Protein AF-A0A957F7Z4-F1 (afdb_monomer_lite)

Secondary structure (DSSP, 8-state):
------SSEE-TT----HHHHHHHHHHHHHHHHHHHHTTS-HHHHHTT-EEEEE-SSS-TTSTT--EEEETTTTEEEEEGGGGSTTTHHHHHHHHHHHHHHHTTTHHHHHHHHHHT--TTS---TTHHHHHHHHTT-HHHHHHHHHHHHHHHHHSTT-----TT--TT--HHHHHHHHHHHHHHSPP-

Sequence (188 aa):
MPETHSALALAAEDTWEAGELAMLDEIVTAVVGALDRQGLNGRELLDGYQFRRQPGEYLVDRPGDIALVNHATQEITLADAAFKRLRGFYIIHELGHVVDWRTGRQLSATFHARIGSDLENQATADGFWLNLHARDDLEEATADAFALWIMAAYAPGYRPVFAYTPLTADYEGLKAALAASLAALPRP

Structure (mmCIF, N/CA/C/O backbone):
data_AF-A0A957F7Z4-F1
#
_entry.id   AF-A0A957F7Z4-F1
#
loop_
_atom_site.group_PDB
_atom_site.id
_atom_site.type_symbol
_atom_site.label_atom_id
_atom_site.label_alt_id
_atom_site.label_comp_id
_atom_site.label_asym_id
_atom_site.label_entity_id
_atom_site.label_seq_id
_atom_site.pdbx_PDB_ins_code
_atom_site.Cartn_x
_atom_site.Cartn_y
_atom_site.Cartn_z
_atom_site.occupancy
_atom_site.B_iso_or_equiv
_atom_site.auth_seq_id
_atom_site.auth_comp_id
_atom_site.auth_asym_id
_atom_site.auth_atom_id
_atom_site.pdbx_PDB_model_num
ATOM 1 N N . MET A 1 1 ? -24.795 13.602 6.297 1.00 32.91 1 MET A N 1
ATOM 2 C CA . MET A 1 1 ? -23.443 13.076 6.572 1.00 32.91 1 MET A CA 1
ATOM 3 C C . MET A 1 1 ? -22.582 13.481 5.391 1.00 32.91 1 MET A C 1
ATOM 5 O O . MET A 1 1 ? -23.117 13.404 4.291 1.00 32.91 1 MET A O 1
ATOM 9 N N . PRO A 1 2 ? -21.368 14.022 5.573 1.00 30.48 2 PRO A N 1
ATOM 10 C CA . PRO A 1 2 ? -20.517 14.317 4.428 1.00 30.48 2 PRO A CA 1
ATOM 11 C C . PRO A 1 2 ? -20.210 12.990 3.731 1.00 30.48 2 PRO A C 1
ATOM 13 O O . PRO A 1 2 ? -19.819 12.029 4.389 1.00 30.48 2 PRO A O 1
ATOM 16 N N . GLU A 1 3 ? -20.481 12.914 2.432 1.00 32.91 3 GLU A N 1
ATOM 17 C CA . GLU A 1 3 ? -20.088 11.774 1.611 1.00 32.91 3 GLU A CA 1
ATOM 18 C C . GLU A 1 3 ? -18.559 11.735 1.609 1.00 32.91 3 GLU A C 1
ATOM 20 O O . GLU A 1 3 ? -17.897 12.622 1.071 1.00 32.91 3 GLU A O 1
ATOM 25 N N . THR A 1 4 ? -17.974 10.760 2.296 1.00 40.38 4 THR A N 1
ATOM 26 C CA . THR A 1 4 ? -16.536 10.518 2.236 1.00 40.38 4 THR A CA 1
ATOM 27 C C . THR A 1 4 ? -16.200 10.069 0.820 1.00 40.38 4 THR A C 1
ATOM 29 O O . THR A 1 4 ? -16.497 8.944 0.434 1.00 40.38 4 THR A O 1
ATOM 32 N N . HIS A 1 5 ? -15.566 10.950 0.046 1.00 46.19 5 HIS A N 1
ATOM 33 C CA . HIS A 1 5 ? -15.036 10.699 -1.301 1.00 46.19 5 HIS A CA 1
ATOM 34 C C . HIS A 1 5 ? -13.813 9.756 -1.327 1.00 46.19 5 HIS A C 1
ATOM 36 O O . HIS A 1 5 ? -13.080 9.711 -2.326 1.00 46.19 5 HIS A O 1
ATOM 42 N N . SER A 1 6 ? -13.585 9.017 -0.241 1.00 57.16 6 SER A N 1
ATOM 43 C CA . SER A 1 6 ? -12.498 8.059 -0.107 1.00 57.16 6 SER A CA 1
ATOM 44 C C . SER A 1 6 ? -12.795 6.847 -0.987 1.00 57.16 6 SER A C 1
ATOM 46 O O . SER A 1 6 ? -13.906 6.323 -0.980 1.00 57.16 6 SER A O 1
ATOM 48 N N . ALA A 1 7 ? -11.802 6.396 -1.755 1.00 67.62 7 ALA A N 1
ATOM 49 C CA . ALA A 1 7 ? -11.889 5.152 -2.526 1.00 67.62 7 ALA A CA 1
ATOM 50 C C . ALA A 1 7 ? -12.072 3.908 -1.632 1.00 67.62 7 ALA A C 1
ATOM 52 O O . ALA A 1 7 ? -12.360 2.830 -2.136 1.00 67.62 7 ALA A O 1
ATOM 53 N N . LEU A 1 8 ? -11.901 4.072 -0.317 1.00 78.19 8 LEU A N 1
ATOM 54 C CA . LEU A 1 8 ? -12.030 3.041 0.702 1.00 78.19 8 LEU A CA 1
ATOM 55 C C . LEU A 1 8 ? -13.071 3.460 1.736 1.00 78.19 8 LEU A C 1
ATOM 57 O O . LEU A 1 8 ? -13.040 4.591 2.237 1.00 78.19 8 LEU A O 1
ATOM 61 N N . ALA A 1 9 ? -13.965 2.535 2.075 1.00 82.62 9 ALA A N 1
ATOM 62 C CA . ALA A 1 9 ? -14.946 2.742 3.132 1.00 82.62 9 ALA A CA 1
ATOM 63 C C . ALA A 1 9 ? -14.306 2.608 4.526 1.00 82.62 9 ALA A C 1
ATOM 65 O O . ALA A 1 9 ? -13.225 2.044 4.696 1.00 82.62 9 ALA A O 1
ATOM 66 N N . LEU A 1 10 ? -14.999 3.116 5.542 1.00 81.50 10 LEU A N 1
ATOM 67 C CA . LEU A 1 10 ? -14.706 2.837 6.947 1.00 81.50 10 LEU A CA 1
ATOM 68 C C . LEU A 1 10 ? -15.791 1.903 7.465 1.00 81.50 10 LEU A C 1
ATOM 70 O O . LEU A 1 10 ? -16.970 2.115 7.166 1.00 81.50 10 LEU A O 1
ATOM 74 N N . ALA A 1 11 ? -15.425 0.907 8.263 1.00 78.81 11 ALA A N 1
ATOM 75 C CA . ALA A 1 11 ? -16.438 0.050 8.853 1.00 78.81 11 ALA A CA 1
ATOM 76 C C . ALA A 1 11 ? -17.304 0.817 9.861 1.00 78.81 11 ALA A C 1
ATOM 78 O O . ALA A 1 11 ? -16.805 1.526 10.734 1.00 78.81 11 ALA A O 1
ATOM 79 N N . ALA A 1 12 ? -18.622 0.658 9.728 1.00 69.38 12 ALA A N 1
ATOM 80 C CA . ALA A 1 12 ? -19.623 1.502 10.382 1.00 69.38 12 ALA A CA 1
ATOM 81 C C . ALA A 1 12 ? -19.624 1.441 11.922 1.00 69.38 12 ALA A C 1
ATOM 83 O O . ALA A 1 12 ? -20.158 2.342 12.566 1.00 69.38 12 ALA A O 1
ATOM 84 N N . GLU A 1 13 ? -19.060 0.386 12.506 1.00 78.44 13 GLU A N 1
ATOM 85 C CA . GLU A 1 13 ? -19.054 0.149 13.955 1.00 78.44 13 GLU A CA 1
ATOM 86 C C . GLU A 1 13 ? -17.801 0.703 14.653 1.00 78.44 13 GLU A C 1
ATOM 88 O O . GLU A 1 13 ? -17.750 0.745 15.883 1.00 78.44 13 GLU A O 1
ATOM 93 N N . ASP A 1 14 ? -16.806 1.159 13.888 1.00 82.56 14 ASP A N 1
ATOM 94 C CA . ASP A 1 14 ? -15.515 1.571 14.428 1.00 82.56 14 ASP A CA 1
ATOM 95 C C . ASP A 1 14 ? -15.498 3.063 14.787 1.00 82.56 14 ASP A C 1
ATOM 97 O O . ASP A 1 14 ? -15.965 3.929 14.042 1.00 82.56 14 ASP A O 1
ATOM 101 N N . THR A 1 15 ? -14.912 3.385 15.939 1.00 84.81 15 THR A N 1
ATOM 102 C CA . THR A 1 15 ? -14.721 4.769 16.385 1.00 84.81 15 THR A CA 1
ATOM 103 C C . THR A 1 15 ? -13.350 5.283 15.972 1.00 84.81 15 THR A C 1
ATOM 105 O O . THR A 1 15 ? -12.337 4.727 16.393 1.00 84.81 15 THR A O 1
ATOM 108 N N . TRP A 1 16 ? -13.322 6.377 15.215 1.00 88.25 16 TRP A N 1
ATOM 109 C CA . TRP A 1 16 ? -12.100 7.000 14.706 1.00 88.25 16 TRP A CA 1
ATOM 110 C C . TRP A 1 16 ? -11.930 8.417 15.246 1.00 88.25 16 TRP A C 1
ATOM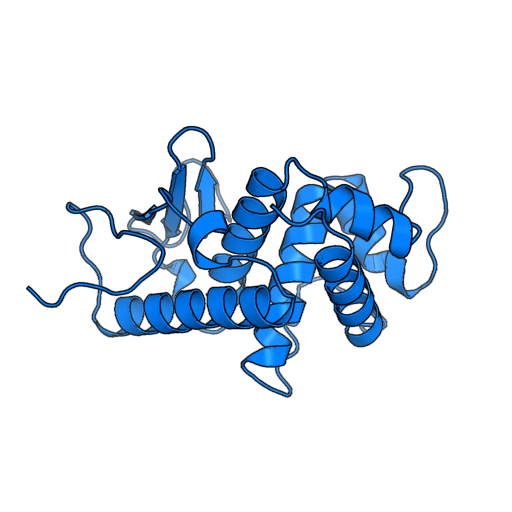 112 O O . TRP A 1 16 ? -12.897 9.182 15.329 1.00 88.25 16 TRP A O 1
ATOM 122 N N . GLU A 1 17 ? -10.699 8.797 15.573 1.00 89.50 17 GLU A N 1
ATOM 123 C CA . GLU A 1 17 ? -10.372 10.182 15.889 1.00 89.50 17 GLU A CA 1
ATOM 124 C C . GLU A 1 17 ? -10.297 11.025 14.609 1.00 89.50 17 GLU A C 1
ATOM 126 O O . GLU A 1 17 ? -9.885 10.563 13.545 1.00 89.50 17 GLU A O 1
ATOM 131 N N . ALA A 1 18 ? -10.638 12.314 14.707 1.00 86.94 18 ALA A N 1
ATOM 132 C CA . ALA A 1 18 ? -10.642 13.211 13.548 1.00 86.94 18 ALA A CA 1
ATOM 133 C C . ALA A 1 18 ? -9.272 13.305 12.845 1.00 86.94 18 ALA A C 1
ATOM 135 O O . ALA A 1 18 ? -9.216 13.410 11.622 1.00 86.94 18 ALA A O 1
ATOM 136 N N . GLY A 1 19 ? -8.172 13.253 13.606 1.00 85.62 19 GLY A N 1
ATOM 137 C CA . GLY A 1 19 ? -6.817 13.271 13.047 1.00 85.62 19 GLY A CA 1
ATOM 138 C C . GLY A 1 19 ? -6.462 11.996 12.278 1.00 85.62 19 GLY A C 1
ATOM 139 O O . GLY A 1 19 ? -5.744 12.061 11.285 1.00 85.62 19 GLY A O 1
ATOM 140 N N . GLU A 1 20 ? -6.997 10.851 12.696 1.00 88.81 20 GLU A N 1
ATOM 141 C CA . GLU A 1 20 ? -6.789 9.564 12.027 1.00 88.81 20 GLU A CA 1
ATOM 142 C C . GLU A 1 20 ? -7.584 9.507 10.724 1.00 88.81 20 GLU A C 1
ATOM 144 O O . GLU A 1 20 ? -7.039 9.132 9.692 1.00 88.81 20 GLU A O 1
ATOM 149 N N . LEU A 1 21 ? -8.838 9.972 10.746 1.00 89.12 21 LEU A N 1
ATOM 150 C CA . LEU A 1 21 ? -9.663 10.109 9.544 1.00 89.12 21 LEU A CA 1
ATOM 151 C C . LEU A 1 21 ? -8.999 11.010 8.500 1.00 89.12 21 LEU A C 1
ATOM 153 O O . LEU A 1 21 ? -8.949 10.652 7.327 1.00 89.12 21 LEU A O 1
ATOM 157 N N . ALA A 1 22 ? -8.462 12.156 8.929 1.00 87.12 22 ALA A N 1
ATOM 158 C CA . ALA A 1 22 ? -7.744 13.067 8.044 1.00 87.12 22 ALA A CA 1
ATOM 159 C C . ALA A 1 22 ? -6.484 12.415 7.450 1.00 87.12 22 ALA A C 1
ATOM 161 O O . ALA A 1 22 ? -6.230 12.559 6.258 1.00 87.12 22 ALA A O 1
ATOM 162 N N . MET A 1 23 ? -5.727 11.660 8.255 1.00 87.81 23 MET A N 1
ATOM 163 C CA . MET A 1 23 ? -4.552 10.922 7.784 1.00 87.81 23 MET A CA 1
ATOM 164 C C . MET A 1 23 ? -4.925 9.837 6.767 1.00 87.81 23 MET A C 1
ATOM 166 O O . MET A 1 23 ? -4.250 9.703 5.750 1.00 87.81 23 MET A O 1
ATOM 170 N N . LEU A 1 24 ? -5.984 9.063 7.025 1.00 91.44 24 LEU A N 1
ATOM 171 C CA . LEU A 1 24 ? -6.453 8.030 6.100 1.00 91.44 24 LEU A CA 1
ATOM 172 C C . LEU A 1 24 ? -6.908 8.647 4.776 1.00 91.44 24 LEU A C 1
ATOM 174 O O . LEU A 1 24 ? -6.489 8.181 3.722 1.00 91.44 24 LEU A O 1
ATOM 178 N N . ASP A 1 25 ? -7.701 9.717 4.815 1.00 90.06 25 ASP A N 1
ATOM 179 C CA . ASP A 1 25 ? -8.153 10.411 3.605 1.00 90.06 25 ASP A CA 1
ATOM 180 C C . ASP A 1 25 ? -6.979 10.983 2.794 1.00 90.06 25 ASP A C 1
ATOM 182 O O . ASP A 1 25 ? -6.925 10.815 1.571 1.00 90.06 25 ASP A O 1
ATOM 186 N N . GLU A 1 26 ? -5.992 11.577 3.476 1.00 88.56 26 GLU A N 1
ATOM 187 C CA . GLU A 1 26 ? -4.756 12.053 2.854 1.00 88.56 26 GLU A CA 1
ATOM 188 C C . GLU A 1 26 ? -4.010 10.902 2.170 1.00 88.56 26 GLU A C 1
ATOM 190 O O . GLU A 1 26 ? -3.692 11.019 0.989 1.00 88.56 26 GLU A O 1
ATOM 195 N N . ILE A 1 27 ? -3.802 9.773 2.861 1.00 90.69 27 ILE A N 1
ATOM 196 C CA . ILE A 1 27 ? -3.120 8.576 2.339 1.00 90.69 27 ILE A CA 1
ATOM 197 C C . ILE A 1 27 ? -3.869 7.944 1.154 1.00 90.69 27 ILE A C 1
ATOM 199 O O . ILE A 1 27 ? -3.249 7.521 0.176 1.00 90.69 27 ILE A O 1
ATOM 203 N N . VAL A 1 28 ? -5.196 7.868 1.194 1.00 93.00 28 VAL A N 1
ATOM 204 C CA . VAL A 1 28 ? -5.968 7.262 0.101 1.00 93.00 28 VAL A CA 1
ATOM 205 C C . VAL A 1 28 ? -5.975 8.164 -1.121 1.00 93.00 28 VAL A C 1
ATOM 207 O O . VAL A 1 28 ? -5.672 7.708 -2.225 1.00 93.00 28 VAL A O 1
ATOM 210 N N . THR A 1 29 ? -6.245 9.457 -0.931 1.00 91.50 29 THR A N 1
ATOM 211 C CA . THR A 1 29 ? -6.130 10.470 -1.993 1.00 91.50 29 THR A CA 1
ATOM 212 C C . THR A 1 29 ? -4.744 10.421 -2.620 1.00 91.50 29 THR A C 1
ATOM 214 O O . THR A 1 29 ? -4.578 10.490 -3.842 1.00 91.50 29 THR A O 1
ATOM 217 N N . ALA A 1 30 ? -3.749 10.240 -1.760 1.00 90.31 30 ALA A N 1
ATOM 218 C CA . ALA A 1 30 ? -2.371 10.144 -2.126 1.00 90.31 30 ALA A CA 1
ATOM 219 C C . ALA A 1 30 ? -2.073 8.957 -3.061 1.00 90.31 30 ALA A C 1
ATOM 221 O O . ALA A 1 30 ? -1.499 9.107 -4.150 1.00 90.31 30 ALA A O 1
ATOM 222 N N . VAL A 1 31 ? -2.470 7.764 -2.638 1.00 93.75 31 VAL A N 1
ATOM 223 C CA . VAL A 1 31 ? -2.271 6.534 -3.400 1.00 93.75 31 VAL A CA 1
ATOM 224 C C . VAL A 1 31 ? -3.023 6.585 -4.727 1.00 93.75 31 VAL A C 1
ATOM 226 O O . VAL A 1 31 ? -2.416 6.363 -5.775 1.00 93.75 31 VAL A O 1
ATOM 229 N N . VAL A 1 32 ? -4.303 6.969 -4.707 1.00 94.31 32 VAL A N 1
ATOM 230 C CA . VAL A 1 32 ? -5.132 7.087 -5.916 1.00 94.31 32 VAL A CA 1
ATOM 231 C C . VAL A 1 32 ? -4.491 8.040 -6.920 1.00 94.31 32 VAL A C 1
ATOM 233 O O . VAL A 1 32 ? -4.236 7.654 -8.056 1.00 94.31 32 VAL A O 1
ATOM 236 N N . GLY A 1 33 ? -4.130 9.254 -6.495 1.00 92.12 33 GLY A N 1
ATOM 237 C CA . GLY A 1 33 ? -3.528 10.234 -7.396 1.00 92.12 33 GLY A CA 1
ATOM 238 C C . GLY A 1 33 ? -2.181 9.787 -7.973 1.00 92.12 33 GLY A C 1
ATOM 239 O O . GLY A 1 33 ? -1.834 10.164 -9.093 1.00 92.12 33 GLY A O 1
ATOM 240 N N . ALA A 1 34 ? -1.400 8.995 -7.235 1.00 92.12 34 ALA A N 1
ATOM 241 C CA . ALA A 1 34 ? -0.143 8.445 -7.733 1.00 92.12 34 ALA A CA 1
ATOM 242 C C . ALA A 1 34 ? -0.368 7.342 -8.779 1.00 92.12 34 ALA A C 1
ATOM 244 O O . ALA A 1 34 ? 0.296 7.355 -9.818 1.00 92.12 34 ALA A O 1
ATOM 245 N N . LEU A 1 35 ? -1.318 6.435 -8.537 1.00 93.44 35 LEU A N 1
ATOM 246 C CA . LEU A 1 35 ? -1.717 5.385 -9.481 1.00 93.44 35 LEU A CA 1
ATOM 247 C C . LEU A 1 35 ? -2.314 5.976 -10.766 1.00 93.44 35 LEU A C 1
ATOM 249 O O . LEU A 1 35 ? -1.910 5.588 -11.864 1.00 93.44 35 LEU A O 1
ATOM 253 N N . ASP A 1 36 ? -3.178 6.983 -10.638 1.00 93.12 36 ASP A N 1
ATOM 254 C CA . ASP A 1 36 ? -3.788 7.691 -11.769 1.00 93.12 36 ASP A CA 1
ATOM 255 C C . ASP A 1 36 ? -2.725 8.345 -12.662 1.00 93.12 36 ASP A C 1
ATOM 257 O O . ASP A 1 36 ? -2.779 8.250 -13.890 1.00 93.12 36 ASP A O 1
ATOM 261 N N . ARG A 1 37 ? -1.680 8.937 -12.065 1.00 91.31 37 ARG A N 1
ATOM 262 C CA . ARG A 1 37 ? -0.529 9.476 -12.815 1.00 91.31 37 ARG A CA 1
ATOM 263 C C . ARG A 1 37 ? 0.282 8.402 -13.543 1.00 91.31 37 ARG A C 1
ATOM 265 O O . ARG A 1 37 ? 0.944 8.727 -14.525 1.00 91.31 37 ARG A O 1
ATOM 272 N N . GLN A 1 38 ? 0.225 7.147 -13.096 1.00 90.56 38 GLN A N 1
ATOM 273 C CA . GLN A 1 38 ? 0.797 5.998 -13.809 1.00 90.56 38 GLN A CA 1
ATOM 274 C C . GLN A 1 38 ? -0.146 5.435 -14.883 1.00 90.56 38 GLN A C 1
ATOM 276 O O . GLN A 1 38 ? 0.189 4.435 -15.522 1.00 90.56 38 GLN A O 1
ATOM 281 N N . GLY A 1 39 ? -1.313 6.054 -15.098 1.00 90.94 39 GLY A N 1
ATOM 282 C CA . GLY A 1 39 ? -2.341 5.626 -16.049 1.00 90.94 39 GLY A CA 1
ATOM 283 C C . GLY A 1 39 ? -3.162 4.425 -15.574 1.00 90.94 39 GLY A C 1
ATOM 284 O O . GLY A 1 39 ? -3.740 3.720 -16.401 1.00 90.94 39 GLY A O 1
ATOM 285 N N . LEU A 1 40 ? -3.122 4.106 -14.280 1.00 91.62 40 LEU A N 1
ATOM 286 C CA . LEU A 1 40 ? -3.955 3.073 -13.661 1.00 91.62 40 LEU A CA 1
ATOM 287 C C . LEU A 1 40 ? -5.205 3.736 -13.083 1.00 91.62 40 LEU A C 1
ATOM 289 O O . LEU A 1 40 ? -5.146 4.894 -12.700 1.00 91.62 40 LEU A O 1
ATOM 293 N N . ASN A 1 41 ? -6.325 3.022 -12.991 1.00 93.06 41 ASN A N 1
ATOM 294 C CA . ASN A 1 41 ? -7.500 3.539 -12.292 1.00 93.06 41 ASN A CA 1
ATOM 295 C C . ASN A 1 41 ? -7.355 3.258 -10.790 1.00 93.06 41 ASN A C 1
ATOM 297 O O . ASN A 1 41 ? -7.723 2.184 -10.312 1.00 93.06 41 ASN A O 1
ATOM 301 N N . GLY A 1 42 ? -6.779 4.203 -10.041 1.00 92.94 42 GLY A N 1
ATOM 302 C CA . GLY A 1 42 ? -6.472 4.013 -8.624 1.00 92.94 42 GLY A CA 1
ATOM 303 C C . GLY A 1 42 ? -7.711 3.746 -7.769 1.00 92.94 42 GLY A C 1
ATOM 304 O O . GLY A 1 42 ? -7.654 2.947 -6.838 1.00 92.94 42 GLY A O 1
ATOM 305 N N . ARG A 1 43 ? -8.851 4.364 -8.106 1.00 94.19 43 ARG A N 1
ATOM 306 C CA . ARG A 1 43 ? -10.117 4.143 -7.387 1.00 94.19 43 ARG A CA 1
ATOM 307 C C . ARG A 1 43 ? -10.640 2.726 -7.584 1.00 94.19 43 ARG A C 1
ATOM 309 O O . ARG A 1 43 ? -11.018 2.091 -6.614 1.00 94.19 43 ARG A O 1
ATOM 316 N N . GLU A 1 44 ? -10.628 2.231 -8.817 1.00 93.56 44 GLU A N 1
ATOM 317 C CA . GLU A 1 44 ? -11.081 0.872 -9.139 1.00 93.56 44 GLU A CA 1
ATOM 318 C C . GLU A 1 44 ? -10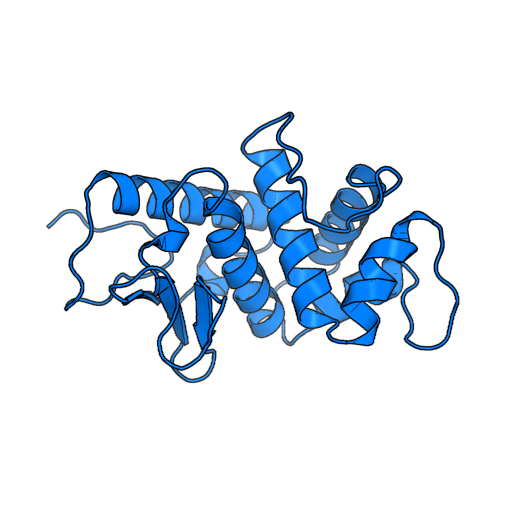.196 -0.203 -8.499 1.00 93.56 44 GLU A C 1
ATOM 320 O O . GLU A 1 44 ? -10.700 -1.217 -8.021 1.00 93.56 44 GLU A O 1
ATOM 325 N N . LEU A 1 45 ? -8.883 0.034 -8.422 1.00 93.56 45 LEU A N 1
ATOM 326 C CA . LEU A 1 45 ? -7.965 -0.880 -7.741 1.00 93.56 45 LEU A CA 1
ATOM 327 C C . LEU A 1 45 ? -8.263 -0.994 -6.239 1.00 93.56 45 LEU A C 1
ATOM 329 O O . LEU A 1 45 ? -8.117 -2.073 -5.675 1.00 93.56 45 LEU A O 1
ATOM 333 N N . LEU A 1 46 ? -8.699 0.086 -5.591 1.00 94.94 46 LEU A N 1
ATOM 334 C CA . LEU A 1 46 ? -9.001 0.083 -4.157 1.00 94.94 46 LEU A CA 1
ATOM 335 C C . LEU A 1 46 ? -10.475 -0.211 -3.836 1.00 94.94 46 LEU A C 1
ATOM 337 O O . LEU A 1 46 ? -10.801 -0.429 -2.672 1.00 94.94 46 LEU A O 1
ATOM 341 N N . ASP A 1 47 ? -11.351 -0.251 -4.842 1.00 92.38 47 ASP A N 1
ATOM 342 C CA . ASP A 1 47 ? -12.795 -0.384 -4.651 1.00 92.38 47 ASP A CA 1
ATOM 343 C C . ASP A 1 47 ? -13.168 -1.628 -3.828 1.00 92.38 47 ASP A C 1
ATOM 345 O O . ASP A 1 47 ? -12.509 -2.670 -3.891 1.00 92.38 47 ASP A O 1
ATOM 349 N N . GLY A 1 48 ? -14.226 -1.516 -3.028 1.00 90.50 48 GLY A N 1
ATOM 350 C CA . GLY A 1 48 ? -14.728 -2.580 -2.154 1.00 90.50 48 GLY A CA 1
ATOM 351 C C . GLY A 1 48 ? -13.893 -2.874 -0.902 1.00 90.50 48 GLY A C 1
ATOM 352 O O . GLY A 1 48 ? -14.409 -3.529 -0.001 1.00 90.50 48 GLY A O 1
ATOM 353 N N . TYR A 1 49 ? -12.653 -2.381 -0.797 1.00 95.06 49 TYR A N 1
ATOM 354 C CA . TYR A 1 49 ? -11.889 -2.503 0.445 1.00 95.06 49 TYR A CA 1
ATOM 355 C C . TYR A 1 49 ? -12.340 -1.473 1.492 1.00 95.06 49 TYR A C 1
ATOM 357 O O . TYR A 1 49 ? -12.799 -0.370 1.171 1.00 95.06 49 TYR A O 1
ATOM 365 N N . GLN A 1 50 ? -12.189 -1.821 2.769 1.00 94.81 50 GLN A N 1
ATOM 366 C CA . GLN A 1 50 ? -12.507 -0.930 3.884 1.00 94.81 50 GLN A CA 1
ATOM 367 C C . GLN A 1 50 ? -11.448 -0.961 4.985 1.00 94.81 50 GLN A C 1
ATOM 369 O O . GLN A 1 50 ? -10.840 -2.000 5.243 1.00 94.81 50 GLN A O 1
ATOM 374 N N . PHE A 1 51 ? -11.264 0.159 5.682 1.00 95.12 51 PHE A N 1
ATOM 375 C CA . PHE A 1 51 ? -10.465 0.183 6.905 1.00 95.12 51 PHE A CA 1
ATOM 376 C C . PHE A 1 51 ? -11.281 -0.296 8.106 1.00 95.12 51 PHE A C 1
ATOM 378 O O . PHE A 1 51 ? -12.430 0.115 8.307 1.00 95.12 51 PHE A O 1
ATOM 385 N N . ARG A 1 52 ? -10.643 -1.127 8.933 1.00 94.25 52 ARG A N 1
ATOM 386 C CA . ARG A 1 52 ? -11.128 -1.576 10.239 1.00 94.25 52 ARG A CA 1
ATOM 387 C C . ARG A 1 52 ? -10.203 -1.050 11.323 1.00 94.25 52 ARG A C 1
ATOM 389 O O . ARG A 1 52 ? -8.982 -1.131 11.185 1.00 94.25 52 ARG A O 1
ATOM 396 N N . ARG A 1 53 ? -10.768 -0.546 12.416 1.00 90.31 53 ARG A N 1
ATOM 397 C CA . ARG A 1 53 ? -9.993 -0.218 13.613 1.00 90.31 53 ARG A CA 1
ATOM 398 C C . ARG A 1 53 ? -9.980 -1.410 14.551 1.00 90.31 53 ARG A C 1
ATOM 400 O O . ARG A 1 53 ? -11.027 -1.967 14.864 1.00 90.31 53 ARG A O 1
ATOM 407 N N . GLN A 1 54 ? -8.812 -1.716 15.098 1.00 90.19 54 GLN A N 1
ATOM 408 C CA . GLN A 1 54 ? -8.700 -2.597 16.246 1.00 90.19 54 GLN A CA 1
ATOM 409 C C . GLN A 1 54 ? -8.028 -1.864 17.419 1.00 90.19 54 GLN A C 1
ATOM 411 O O . GLN A 1 54 ? -6.900 -1.394 17.273 1.00 90.19 54 GLN A O 1
ATOM 416 N N . PRO A 1 55 ? -8.673 -1.785 18.597 1.00 87.50 55 PRO A N 1
ATOM 417 C CA . PRO A 1 55 ? -8.035 -1.235 19.788 1.00 87.50 55 PRO A CA 1
ATOM 418 C C . PRO A 1 55 ? -6.782 -2.027 20.183 1.00 87.50 55 PRO A C 1
ATOM 420 O O . PRO A 1 55 ? -6.756 -3.257 20.084 1.00 87.50 55 PRO A O 1
ATOM 423 N N . GLY A 1 56 ? -5.771 -1.328 20.693 1.00 87.31 56 GLY A N 1
ATOM 424 C CA . GLY A 1 56 ? -4.515 -1.908 21.162 1.00 87.31 56 GLY A CA 1
ATOM 425 C C . GLY A 1 56 ? -3.302 -1.508 20.325 1.00 87.31 56 GLY A C 1
ATOM 426 O O . GLY A 1 56 ? -3.406 -1.036 19.197 1.00 87.31 56 GLY A O 1
ATOM 427 N N . GLU A 1 57 ? -2.111 -1.690 20.901 1.00 87.31 57 GLU A N 1
ATOM 428 C CA . GLU A 1 57 ? -0.857 -1.336 20.226 1.00 87.31 57 GLU A CA 1
ATOM 429 C C . GLU A 1 57 ? -0.515 -2.277 19.060 1.00 87.31 57 GLU A C 1
ATOM 431 O O . GLU A 1 57 ? 0.153 -1.852 18.129 1.00 87.31 57 GLU A O 1
ATOM 436 N N . TYR A 1 58 ? -0.995 -3.516 19.073 1.00 88.56 58 TYR A N 1
ATOM 437 C CA . TYR A 1 58 ? -0.737 -4.507 18.028 1.00 88.56 58 TYR A CA 1
ATOM 438 C C . TYR A 1 58 ? -2.028 -5.237 17.660 1.00 88.56 58 TYR A C 1
ATOM 440 O O . TYR A 1 58 ? -2.993 -5.233 18.433 1.00 88.56 58 TYR A O 1
ATOM 448 N N . LEU A 1 59 ? -2.040 -5.877 16.494 1.00 86.31 59 LEU A N 1
ATOM 449 C CA . LEU A 1 59 ? -3.148 -6.714 16.050 1.00 86.31 59 LEU A CA 1
ATOM 450 C C . LEU A 1 59 ? -3.330 -7.923 16.978 1.00 86.31 59 LEU A C 1
ATOM 452 O O . LEU A 1 59 ? -2.362 -8.537 17.436 1.00 86.31 59 LEU A O 1
ATOM 456 N N . VAL A 1 60 ? -4.590 -8.251 17.282 1.00 83.12 60 VAL A N 1
ATOM 457 C CA . VAL A 1 60 ? -4.911 -9.442 18.073 1.00 83.12 60 VAL A CA 1
ATOM 458 C C . VAL A 1 60 ? -4.507 -10.656 17.236 1.00 83.12 60 VAL A C 1
ATOM 460 O O . VAL A 1 60 ? -4.658 -10.664 16.018 1.00 83.12 60 VAL A O 1
ATOM 463 N N . ASP A 1 61 ? -3.908 -11.649 17.889 1.00 80.75 61 ASP A N 1
ATOM 464 C CA . ASP A 1 61 ? -3.389 -12.878 17.272 1.00 80.75 61 ASP A CA 1
ATOM 465 C C . ASP A 1 61 ? -2.180 -12.713 16.330 1.00 80.75 61 ASP A C 1
ATOM 467 O O . ASP A 1 61 ? -1.691 -13.710 15.796 1.00 80.75 61 ASP A O 1
ATOM 471 N N . ARG A 1 62 ? -1.623 -11.499 16.188 1.00 75.00 62 ARG A N 1
ATOM 472 C CA . ARG A 1 62 ? -0.379 -11.244 15.439 1.00 75.00 62 ARG A CA 1
ATOM 473 C C . ARG A 1 62 ? 0.588 -10.324 16.195 1.00 75.00 62 ARG A C 1
ATOM 475 O O . ARG A 1 62 ? 0.637 -9.118 15.950 1.00 75.00 62 ARG A O 1
ATOM 482 N N . PRO A 1 63 ? 1.355 -10.869 17.159 1.00 73.44 63 PRO A N 1
ATOM 483 C CA . PRO A 1 63 ? 2.265 -10.072 17.974 1.00 73.44 63 PRO A CA 1
ATOM 484 C C . PRO A 1 63 ? 3.316 -9.349 17.123 1.00 73.44 63 PRO A C 1
ATOM 486 O O . PRO A 1 63 ? 4.135 -9.993 16.476 1.00 73.44 63 PRO A O 1
ATOM 489 N N . GLY A 1 64 ? 3.325 -8.017 17.184 1.00 76.38 64 GLY A N 1
ATOM 490 C CA . GLY A 1 64 ? 4.264 -7.166 16.444 1.00 76.38 64 GLY A CA 1
ATOM 491 C C . GLY A 1 64 ? 3.648 -6.463 15.235 1.00 76.38 64 GLY A C 1
ATOM 492 O O . GLY A 1 64 ? 4.112 -5.375 14.890 1.00 76.38 64 GLY A O 1
ATOM 493 N N . ASP A 1 65 ? 2.562 -7.002 14.679 1.00 81.62 65 ASP A N 1
ATOM 494 C CA . ASP A 1 65 ? 1.881 -6.417 13.526 1.00 81.62 65 ASP A CA 1
ATOM 495 C C . ASP A 1 65 ? 0.969 -5.272 13.970 1.00 81.62 65 ASP A C 1
ATOM 497 O O . ASP A 1 65 ? 0.322 -5.329 15.020 1.00 81.62 65 ASP A O 1
ATOM 501 N N . ILE A 1 66 ? 0.911 -4.211 13.167 1.00 87.69 66 ILE A N 1
ATOM 502 C CA . ILE A 1 66 ? 0.103 -3.015 13.462 1.00 87.69 66 ILE A CA 1
ATOM 503 C C . ILE A 1 66 ? -0.875 -2.653 12.342 1.00 87.69 66 ILE A C 1
ATOM 505 O O . ILE A 1 66 ? -1.752 -1.815 12.550 1.00 87.69 66 ILE A O 1
ATOM 509 N N . ALA A 1 67 ? -0.716 -3.265 11.173 1.00 90.56 67 ALA A N 1
ATOM 510 C CA . ALA A 1 67 ? -1.605 -3.170 10.031 1.00 90.56 67 ALA A CA 1
ATOM 511 C C . ALA A 1 67 ? -1.628 -4.538 9.333 1.00 90.56 67 ALA A C 1
ATOM 513 O O . ALA A 1 67 ? -0.658 -5.285 9.443 1.00 90.56 67 ALA A O 1
ATOM 514 N N . LEU A 1 68 ? -2.758 -4.890 8.722 1.00 91.88 68 LEU A N 1
ATOM 515 C CA . LEU A 1 68 ? -2.903 -6.128 7.963 1.00 91.88 68 LEU A CA 1
ATOM 516 C C . LEU A 1 68 ? -4.070 -6.034 6.987 1.00 91.88 68 LEU A C 1
ATOM 518 O O . LEU A 1 68 ? -5.193 -5.718 7.390 1.00 91.88 68 LEU A O 1
ATOM 522 N N . VAL A 1 69 ? -3.839 -6.424 5.742 1.00 94.88 69 VAL A N 1
ATOM 523 C CA . VAL A 1 69 ? -4.888 -6.679 4.762 1.00 94.88 69 VAL A CA 1
ATOM 524 C C . VAL A 1 69 ? -5.409 -8.120 4.830 1.00 94.88 69 VAL A C 1
ATOM 526 O O . VAL A 1 69 ? -4.668 -9.095 4.944 1.00 94.88 69 VAL A O 1
ATOM 529 N N . ASN A 1 70 ? -6.724 -8.270 4.708 1.00 94.19 70 ASN A N 1
ATOM 530 C CA . ASN A 1 70 ? -7.397 -9.535 4.464 1.00 94.19 70 ASN A CA 1
ATOM 531 C C . ASN A 1 70 ? -8.153 -9.457 3.134 1.00 94.19 70 ASN A C 1
ATOM 533 O O . ASN A 1 70 ? -9.217 -8.848 3.040 1.00 94.19 70 ASN A O 1
ATOM 537 N N . HIS A 1 71 ? -7.624 -10.110 2.100 1.00 94.38 71 HIS A N 1
ATOM 538 C CA . HIS A 1 71 ? -8.229 -10.105 0.765 1.00 94.38 71 HIS A CA 1
ATOM 539 C C . HIS A 1 71 ? -9.552 -10.882 0.678 1.00 94.38 71 HIS A C 1
ATOM 541 O O . HIS A 1 71 ? -10.353 -10.613 -0.216 1.00 94.38 71 HIS A O 1
ATOM 547 N N . ALA A 1 72 ? -9.799 -11.832 1.588 1.00 93.88 72 ALA A N 1
ATOM 548 C CA . ALA A 1 72 ? -11.037 -12.609 1.602 1.00 93.88 72 ALA A CA 1
ATOM 549 C C . ALA A 1 72 ? -12.222 -11.783 2.124 1.00 93.88 72 ALA A C 1
ATOM 551 O O . ALA A 1 72 ? -13.333 -11.933 1.619 1.00 93.88 72 ALA A O 1
ATOM 552 N N . THR A 1 73 ? -11.985 -10.910 3.109 1.00 94.12 73 THR A N 1
ATOM 553 C CA . THR A 1 73 ? -13.003 -9.986 3.642 1.00 94.12 73 THR A CA 1
ATOM 554 C C . THR A 1 73 ? -12.919 -8.581 3.050 1.00 94.12 73 THR A C 1
ATOM 556 O O . THR A 1 73 ? -13.835 -7.794 3.256 1.00 94.12 73 THR A O 1
ATOM 559 N N . GLN A 1 74 ? -11.866 -8.283 2.282 1.00 95.44 74 GLN A N 1
ATOM 560 C CA . GLN A 1 74 ? -11.557 -6.956 1.736 1.00 95.44 74 GLN A CA 1
ATOM 561 C C . GLN A 1 74 ? -11.395 -5.895 2.834 1.00 95.44 74 GLN A C 1
ATOM 563 O O . GLN A 1 74 ? -11.852 -4.760 2.726 1.00 95.44 74 GLN A O 1
ATOM 568 N N . GLU A 1 75 ? -10.718 -6.261 3.917 1.00 95.50 75 GLU A N 1
ATOM 569 C CA . GLU A 1 75 ? -10.518 -5.387 5.073 1.00 95.50 75 GLU A CA 1
ATOM 570 C C . GLU A 1 75 ? -9.040 -5.082 5.281 1.00 95.50 75 GLU A C 1
ATOM 572 O O . GLU A 1 75 ? -8.198 -5.966 5.161 1.00 95.50 75 GLU A O 1
ATOM 577 N N . ILE A 1 76 ? -8.733 -3.840 5.643 1.00 95.75 76 ILE A N 1
ATOM 578 C CA . ILE A 1 76 ? -7.417 -3.419 6.121 1.00 95.75 76 ILE A CA 1
ATOM 579 C C . ILE A 1 76 ? -7.570 -3.080 7.601 1.00 95.75 76 ILE A C 1
ATOM 581 O O . ILE A 1 76 ? -8.147 -2.051 7.957 1.00 95.75 76 ILE A O 1
ATOM 585 N N . THR A 1 77 ? -7.092 -3.964 8.472 1.00 94.94 77 THR A N 1
ATOM 586 C CA . THR A 1 77 ? -7.183 -3.787 9.924 1.00 94.94 77 THR A CA 1
ATOM 587 C C . THR A 1 77 ? -6.001 -2.980 10.426 1.00 94.94 77 THR A C 1
ATOM 589 O O . THR A 1 77 ? -4.858 -3.327 10.150 1.00 94.94 77 THR A O 1
ATOM 592 N N . LEU A 1 78 ? -6.275 -1.924 11.188 1.00 93.62 78 LEU A N 1
ATOM 593 C CA . LEU A 1 78 ? -5.285 -1.014 11.749 1.00 93.62 78 LEU A CA 1
ATOM 594 C C . LEU A 1 78 ? -5.369 -1.034 13.278 1.00 93.62 78 LEU A C 1
ATOM 596 O O . LEU A 1 78 ? -6.413 -0.718 13.854 1.00 93.62 78 LEU A O 1
ATOM 600 N N . ALA A 1 79 ? -4.262 -1.385 13.931 1.00 91.69 79 ALA A N 1
ATOM 601 C CA . ALA A 1 79 ? -4.104 -1.212 15.372 1.00 91.69 79 ALA A CA 1
ATOM 602 C C . ALA A 1 79 ? -3.960 0.283 15.717 1.00 91.69 79 ALA A C 1
ATOM 604 O O . ALA A 1 79 ? -3.565 1.081 14.864 1.00 91.69 79 ALA A O 1
ATOM 605 N N . ASP A 1 80 ? -4.150 0.681 16.982 1.00 88.94 80 ASP A N 1
ATOM 606 C CA . ASP A 1 80 ? -3.917 2.072 17.427 1.00 88.94 80 ASP A CA 1
ATOM 607 C C . ASP A 1 80 ? -2.487 2.528 17.103 1.00 88.94 80 ASP A C 1
ATOM 609 O O . ASP A 1 80 ? -2.183 3.714 16.925 1.00 88.94 80 ASP A O 1
ATOM 613 N N . ALA A 1 81 ? -1.563 1.569 17.012 1.00 86.81 81 ALA A N 1
ATOM 614 C CA . ALA A 1 81 ? -0.219 1.877 16.615 1.00 86.81 81 ALA A CA 1
ATOM 615 C C . ALA A 1 81 ? -0.064 2.337 15.165 1.00 86.81 81 ALA A C 1
ATOM 617 O O . ALA A 1 81 ? 0.912 3.026 14.895 1.00 86.81 81 ALA A O 1
ATOM 618 N N . ALA A 1 82 ? -0.978 2.065 14.246 1.00 85.62 82 ALA A N 1
ATOM 619 C CA . ALA A 1 82 ? -0.855 2.528 12.865 1.00 85.62 82 ALA A CA 1
ATOM 620 C C . ALA A 1 82 ? -0.819 4.072 12.728 1.00 85.62 82 ALA A C 1
ATOM 622 O O . ALA A 1 82 ? -0.398 4.588 11.697 1.00 85.62 82 ALA A O 1
ATOM 623 N N . PHE A 1 83 ? -1.175 4.826 13.779 1.00 84.75 83 PHE A N 1
ATOM 624 C CA . PHE A 1 83 ? -1.339 6.287 13.721 1.00 84.75 83 PHE A CA 1
ATOM 625 C C . PHE A 1 83 ? -0.240 7.117 14.407 1.00 84.75 83 PHE A C 1
ATOM 627 O O . PHE A 1 83 ? -0.213 8.341 14.276 1.00 84.75 83 PHE A O 1
ATOM 634 N N . LYS A 1 84 ? 0.704 6.504 15.138 1.00 82.12 84 LYS A N 1
ATOM 635 C CA . LYS A 1 84 ? 1.828 7.260 15.751 1.00 82.12 84 LYS A CA 1
ATOM 636 C C . LYS A 1 84 ? 2.918 7.603 14.701 1.00 82.12 84 LYS A C 1
ATOM 638 O O . LYS A 1 84 ? 2.881 7.167 13.553 1.00 82.12 84 LYS A O 1
ATOM 643 N N . ARG A 1 85 ? 3.931 8.392 15.085 1.00 59.28 85 ARG A N 1
ATOM 644 C CA . ARG A 1 85 ? 4.999 8.898 14.189 1.00 59.28 85 ARG A CA 1
ATOM 645 C C . ARG A 1 85 ? 5.657 7.770 13.362 1.00 59.28 85 ARG A C 1
ATOM 647 O O . ARG A 1 85 ? 6.047 6.759 13.935 1.00 59.28 85 ARG A O 1
ATOM 654 N N . LEU A 1 86 ? 5.808 7.985 12.046 1.00 62.09 86 LEU A N 1
ATOM 655 C CA . LEU A 1 86 ? 6.293 7.037 11.013 1.00 62.09 86 LEU A CA 1
ATOM 656 C C . LEU A 1 86 ? 5.299 5.945 10.554 1.00 62.09 86 LEU A C 1
ATOM 658 O O . LEU A 1 86 ? 5.620 5.220 9.616 1.00 62.09 86 LEU A O 1
ATOM 662 N N . ARG A 1 87 ? 4.100 5.820 11.147 1.00 66.94 87 ARG A N 1
ATOM 663 C CA . ARG A 1 87 ? 3.215 4.663 10.897 1.00 66.94 87 ARG A CA 1
ATOM 664 C C . ARG A 1 87 ? 2.255 4.769 9.700 1.00 66.94 87 ARG A C 1
ATOM 666 O O . ARG A 1 87 ? 1.752 3.740 9.264 1.00 66.94 87 ARG A O 1
ATOM 673 N N . GLY A 1 88 ? 2.145 5.937 9.057 1.00 80.69 88 GLY A N 1
ATOM 674 C CA . GLY A 1 88 ? 1.496 6.051 7.738 1.00 80.69 88 GLY A CA 1
ATOM 675 C C . GLY A 1 88 ? 2.139 5.154 6.670 1.00 80.69 88 GLY A C 1
ATOM 676 O O . GLY A 1 88 ? 1.458 4.706 5.756 1.00 80.69 88 GLY A O 1
ATOM 677 N N . PHE A 1 89 ? 3.423 4.812 6.839 1.00 86.12 89 PHE A N 1
ATOM 678 C CA . PHE A 1 89 ? 4.109 3.829 6.002 1.00 86.12 89 PHE A CA 1
ATOM 679 C C . PHE A 1 89 ? 3.370 2.485 5.951 1.00 86.12 89 PHE A C 1
ATOM 681 O O . PHE A 1 89 ? 3.120 1.992 4.861 1.00 86.12 89 PHE A O 1
ATOM 688 N N . TYR A 1 90 ? 2.993 1.923 7.104 1.00 86.69 90 TYR A N 1
ATOM 689 C CA . TYR A 1 90 ? 2.373 0.595 7.168 1.00 86.69 90 TYR A CA 1
ATOM 690 C C . TYR A 1 90 ? 0.97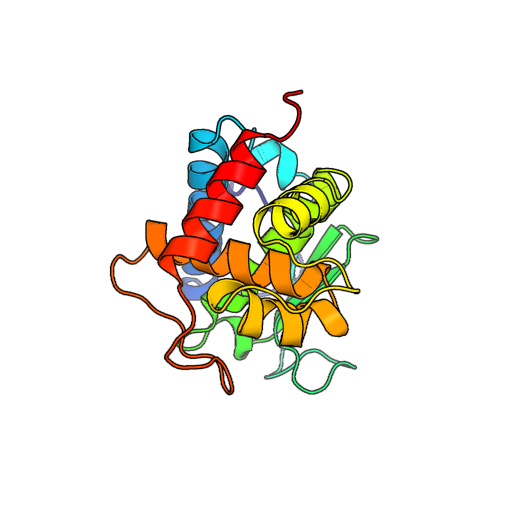5 0.592 6.553 1.00 86.69 90 TYR A C 1
ATOM 692 O O . TYR A 1 90 ? 0.598 -0.356 5.885 1.00 86.69 90 TYR A O 1
ATOM 700 N N . ILE A 1 91 ? 0.231 1.692 6.685 1.00 91.81 91 ILE A N 1
ATOM 701 C CA . ILE A 1 91 ? -1.058 1.844 5.999 1.00 91.81 91 ILE A CA 1
ATOM 702 C C . ILE A 1 91 ? -0.849 1.796 4.479 1.00 91.81 91 ILE A C 1
ATOM 704 O O . ILE A 1 91 ? -1.573 1.101 3.774 1.00 91.81 91 ILE A O 1
ATOM 708 N N . ILE A 1 92 ? 0.158 2.506 3.963 1.00 92.94 92 ILE A N 1
ATOM 709 C CA . ILE A 1 92 ? 0.469 2.502 2.527 1.00 92.94 92 ILE A CA 1
ATOM 710 C C . ILE A 1 92 ? 1.018 1.141 2.075 1.00 92.94 92 ILE A C 1
ATOM 712 O O . ILE A 1 92 ? 0.722 0.717 0.961 1.00 92.94 92 ILE A O 1
ATOM 716 N N . HIS A 1 93 ? 1.789 0.460 2.921 1.00 92.12 93 HIS A N 1
ATOM 717 C CA . HIS A 1 93 ? 2.282 -0.894 2.673 1.00 92.12 93 HIS A CA 1
ATOM 718 C C . HIS A 1 93 ? 1.104 -1.850 2.428 1.00 92.12 93 HIS A C 1
ATOM 720 O O . HIS A 1 93 ? 1.045 -2.470 1.369 1.00 92.12 93 HIS A O 1
ATOM 726 N N . GLU A 1 94 ? 0.093 -1.863 3.306 1.00 94.44 94 GLU A N 1
ATOM 727 C CA . GLU A 1 94 ? -1.110 -2.686 3.095 1.00 94.44 94 GLU A CA 1
ATOM 728 C C . GLU A 1 94 ? -1.862 -2.314 1.808 1.00 94.44 94 GLU A C 1
ATOM 730 O O . GLU A 1 94 ? -2.406 -3.174 1.116 1.00 94.44 94 GLU A O 1
ATOM 735 N N . LEU A 1 95 ? -1.877 -1.031 1.431 1.00 96.38 95 LEU A N 1
ATOM 736 C CA . LEU A 1 95 ? -2.443 -0.612 0.144 1.00 96.38 95 LEU A CA 1
ATOM 737 C C . LEU A 1 95 ? -1.628 -1.139 -1.047 1.00 96.38 95 LEU A C 1
ATOM 739 O O . LEU A 1 95 ? -2.205 -1.430 -2.094 1.00 96.38 95 LEU A O 1
ATOM 743 N N . GLY A 1 96 ? -0.314 -1.307 -0.889 1.00 95.75 96 GLY A N 1
ATOM 744 C CA . GLY A 1 96 ? 0.546 -1.992 -1.853 1.00 95.75 96 GLY A CA 1
ATOM 745 C C . GLY A 1 96 ? 0.124 -3.444 -2.071 1.00 95.75 96 GLY A C 1
ATOM 746 O O . GLY A 1 96 ? -0.036 -3.855 -3.223 1.00 95.75 96 GLY A O 1
ATOM 747 N N . HIS A 1 97 ? -0.162 -4.177 -0.991 1.00 95.31 97 HIS A N 1
ATOM 748 C CA . HIS A 1 97 ? -0.714 -5.537 -1.060 1.00 95.31 97 HIS A CA 1
ATOM 749 C C . HIS A 1 97 ? -2.052 -5.583 -1.800 1.00 95.31 97 HIS A C 1
ATOM 751 O O . HIS A 1 97 ? -2.257 -6.425 -2.676 1.00 95.31 97 HIS A O 1
ATOM 757 N N . VAL A 1 98 ? -2.961 -4.642 -1.513 1.00 96.81 98 VAL A N 1
ATOM 758 C CA . VAL A 1 98 ? -4.247 -4.531 -2.229 1.00 96.81 98 VAL A CA 1
ATOM 759 C C . VAL A 1 98 ? -4.035 -4.344 -3.731 1.00 96.81 98 VAL A C 1
ATOM 761 O O . VAL A 1 98 ? -4.667 -5.039 -4.531 1.00 96.81 98 VAL A O 1
ATOM 764 N N . VAL A 1 99 ? -3.150 -3.424 -4.125 1.00 96.00 99 VAL A N 1
ATOM 765 C CA . VAL A 1 99 ? -2.860 -3.142 -5.538 1.00 96.00 99 VAL A CA 1
ATOM 766 C C . VAL A 1 99 ? -2.249 -4.362 -6.224 1.00 96.00 99 VAL A C 1
ATOM 768 O O . VAL A 1 99 ? -2.694 -4.740 -7.309 1.00 96.00 99 VAL A O 1
ATOM 771 N N . ASP A 1 100 ? -1.268 -5.017 -5.605 1.00 95.06 100 ASP A N 1
ATOM 772 C CA . ASP A 1 100 ? -0.655 -6.212 -6.182 1.00 95.06 100 ASP A CA 1
ATOM 773 C C . ASP A 1 100 ? -1.677 -7.350 -6.343 1.00 95.06 100 ASP A C 1
ATOM 775 O O . ASP A 1 100 ? -1.807 -7.917 -7.432 1.00 95.06 100 ASP A O 1
ATOM 779 N N . TRP A 1 101 ? -2.503 -7.609 -5.323 1.00 94.62 101 TRP A N 1
ATOM 780 C CA . TRP A 1 101 ? -3.602 -8.576 -5.403 1.00 94.62 101 TRP A CA 1
ATOM 781 C C . TRP A 1 101 ? -4.566 -8.267 -6.556 1.00 94.62 101 TRP A C 1
ATOM 783 O O . TRP A 1 101 ? -4.898 -9.140 -7.361 1.00 94.62 101 TRP A O 1
ATOM 793 N N . ARG A 1 102 ? -4.994 -7.007 -6.679 1.00 94.00 102 ARG A N 1
ATOM 794 C CA . ARG A 1 102 ? -5.953 -6.549 -7.698 1.00 94.00 102 ARG A CA 1
ATOM 795 C C . ARG A 1 102 ? -5.409 -6.606 -9.117 1.00 94.00 102 ARG A C 1
ATOM 797 O O . ARG A 1 102 ? -6.180 -6.778 -10.056 1.00 94.00 102 ARG A O 1
ATOM 804 N N . THR A 1 103 ? -4.093 -6.529 -9.270 1.00 92.25 103 THR A N 1
ATOM 805 C CA . THR A 1 103 ? -3.413 -6.725 -10.558 1.00 92.25 103 THR A CA 1
ATOM 806 C C . THR A 1 103 ? -3.119 -8.199 -10.851 1.00 92.25 103 THR A C 1
ATOM 808 O O . THR A 1 103 ? -2.417 -8.510 -11.809 1.00 92.25 103 THR A O 1
ATOM 811 N N . GLY A 1 104 ? -3.641 -9.132 -10.044 1.00 91.31 104 GLY A N 1
ATOM 812 C CA . GLY A 1 104 ? -3.394 -10.562 -10.208 1.00 91.31 104 GLY A CA 1
ATOM 813 C C . GLY A 1 104 ? -1.933 -10.937 -9.968 1.00 91.31 104 GLY A C 1
ATOM 814 O O . GLY A 1 104 ? -1.414 -11.806 -10.667 1.00 91.31 104 GLY A O 1
ATOM 815 N N . ARG A 1 105 ? -1.266 -10.259 -9.021 1.00 91.69 105 ARG A N 1
ATOM 816 C CA . ARG A 1 105 ? 0.162 -10.423 -8.689 1.00 91.69 105 ARG A CA 1
ATOM 817 C C . ARG A 1 105 ? 1.125 -10.048 -9.824 1.00 91.69 105 ARG A C 1
ATOM 819 O O . ARG A 1 105 ? 2.283 -10.458 -9.848 1.00 91.69 105 ARG A O 1
ATOM 826 N N . GLN A 1 106 ? 0.659 -9.279 -10.811 1.00 91.69 106 GLN A N 1
ATOM 827 C CA . GLN A 1 106 ? 1.504 -8.847 -11.927 1.00 91.69 106 GLN A CA 1
ATOM 828 C C . GLN A 1 106 ? 2.471 -7.729 -11.535 1.00 91.69 106 GLN A C 1
ATOM 830 O O . GLN A 1 106 ? 3.532 -7.611 -12.157 1.00 91.69 106 GLN A O 1
ATOM 835 N N . LEU A 1 107 ? 2.132 -6.917 -10.526 1.00 91.94 107 LEU A N 1
ATOM 836 C CA . LEU A 1 107 ? 3.022 -5.871 -10.031 1.00 91.94 107 LEU A CA 1
ATOM 837 C C . LEU A 1 107 ? 4.275 -6.489 -9.408 1.00 91.94 107 LEU A C 1
ATOM 839 O O . LEU A 1 107 ? 5.374 -6.162 -9.858 1.00 91.94 107 LEU A O 1
ATOM 843 N N . SER A 1 108 ? 4.118 -7.415 -8.463 1.00 89.25 108 SER A N 1
ATOM 844 C CA . SER A 1 108 ? 5.227 -8.148 -7.847 1.00 89.25 108 SER A CA 1
ATOM 845 C C . SER A 1 108 ? 6.031 -8.918 -8.894 1.00 89.25 108 SER A C 1
ATOM 847 O O . SER A 1 108 ? 7.244 -8.728 -8.996 1.00 89.25 108 SER A O 1
ATOM 849 N N . ALA A 1 109 ? 5.378 -9.686 -9.773 1.00 87.00 109 ALA A N 1
ATOM 850 C CA . ALA A 1 109 ? 6.068 -10.421 -10.837 1.00 87.00 109 ALA A CA 1
ATOM 851 C C . ALA A 1 109 ? 6.930 -9.510 -11.736 1.00 87.00 109 ALA A C 1
ATOM 853 O O . ALA A 1 109 ? 8.092 -9.814 -12.016 1.00 87.00 109 ALA A O 1
ATOM 854 N N . THR A 1 110 ? 6.384 -8.369 -12.169 1.00 87.56 110 THR A N 1
ATOM 855 C CA . THR A 1 110 ? 7.106 -7.415 -13.025 1.00 87.56 110 THR A CA 1
ATOM 856 C C . THR A 1 110 ? 8.229 -6.713 -12.266 1.00 87.56 110 THR A C 1
ATOM 858 O O . THR A 1 110 ? 9.312 -6.508 -12.817 1.00 87.56 110 THR A O 1
ATOM 861 N N . PHE A 1 111 ? 7.987 -6.349 -11.007 1.00 86.69 111 PHE A N 1
ATOM 862 C CA . PHE A 1 111 ? 8.965 -5.686 -10.155 1.00 86.69 111 PHE A CA 1
ATOM 863 C C . PHE A 1 111 ? 10.182 -6.571 -9.902 1.00 86.69 111 PHE A C 1
ATOM 865 O O . PHE A 1 111 ? 11.305 -6.159 -10.200 1.00 86.69 111 PHE A O 1
ATOM 872 N N . HIS A 1 112 ? 9.958 -7.814 -9.476 1.00 79.00 112 HIS A N 1
ATOM 873 C CA . HIS A 1 112 ? 11.020 -8.782 -9.214 1.00 79.00 112 HIS A CA 1
ATOM 874 C C . HIS A 1 112 ? 11.835 -9.122 -10.470 1.00 79.00 112 HIS A C 1
ATOM 876 O O . HIS A 1 112 ? 13.067 -9.164 -10.416 1.00 79.00 112 HIS A O 1
ATOM 882 N N . ALA A 1 113 ? 11.178 -9.245 -11.629 1.00 79.38 113 ALA A N 1
ATOM 883 C CA . ALA A 1 113 ? 11.867 -9.430 -12.906 1.00 79.38 113 ALA A CA 1
ATOM 884 C C . ALA A 1 113 ? 12.796 -8.252 -13.261 1.00 79.38 113 ALA A C 1
ATOM 886 O O . ALA A 1 113 ? 13.845 -8.453 -13.871 1.00 79.38 113 ALA A O 1
ATOM 887 N N . ARG A 1 114 ? 12.439 -7.016 -12.882 1.00 77.75 114 ARG A N 1
ATOM 888 C CA . ARG A 1 114 ? 13.244 -5.816 -13.174 1.00 77.75 114 ARG A CA 1
ATOM 889 C C . ARG A 1 114 ? 14.438 -5.646 -12.250 1.00 77.75 114 ARG A C 1
ATOM 891 O O . ARG A 1 114 ? 15.494 -5.232 -12.718 1.00 77.75 114 ARG A O 1
ATOM 898 N N . ILE A 1 115 ? 14.271 -5.928 -10.962 1.00 72.06 115 ILE A N 1
ATOM 899 C CA . ILE A 1 115 ? 15.361 -5.812 -9.980 1.00 72.06 115 ILE A CA 1
ATOM 900 C C . ILE A 1 115 ? 16.311 -7.018 -10.014 1.00 72.06 115 ILE A C 1
ATOM 902 O O . ILE A 1 115 ? 17.314 -7.026 -9.306 1.00 72.06 115 ILE A O 1
ATOM 906 N N . GLY A 1 116 ? 16.014 -8.026 -10.844 1.00 62.91 116 GLY A N 1
ATOM 907 C CA . GLY A 1 116 ? 16.837 -9.226 -10.975 1.00 62.91 116 GLY A CA 1
ATOM 908 C C . GLY A 1 116 ? 16.816 -10.099 -9.721 1.00 62.91 116 GLY A C 1
ATOM 909 O O . GLY A 1 116 ? 17.794 -10.787 -9.446 1.00 62.91 116 GLY A O 1
ATOM 910 N N . SER A 1 117 ? 15.728 -10.049 -8.948 1.00 59.53 117 SER A N 1
ATOM 911 C CA . SER A 1 117 ? 15.495 -10.963 -7.835 1.00 59.53 117 SER A CA 1
ATOM 912 C C . SER A 1 117 ? 14.736 -12.176 -8.370 1.00 59.53 117 SER A C 1
ATOM 914 O O . SER A 1 117 ? 13.509 -12.252 -8.299 1.00 59.53 117 SER A O 1
ATOM 916 N N . ASP A 1 118 ? 15.448 -13.114 -8.973 1.00 50.88 118 ASP A N 1
ATOM 917 C CA . ASP A 1 118 ? 14.977 -14.490 -8.989 1.00 50.88 118 ASP A CA 1
ATOM 918 C C . ASP A 1 118 ? 15.478 -15.151 -7.693 1.00 50.88 118 ASP A C 1
ATOM 920 O O . ASP A 1 118 ? 16.500 -14.766 -7.123 1.00 50.88 118 ASP A O 1
ATOM 924 N N . LEU A 1 119 ? 14.745 -16.132 -7.169 1.00 47.03 119 LEU A N 1
ATOM 925 C CA . LEU A 1 119 ? 15.119 -16.854 -5.942 1.00 47.03 119 LEU A CA 1
ATOM 926 C C . LEU A 1 119 ? 16.479 -17.591 -6.064 1.00 47.03 119 LEU A C 1
ATOM 928 O O . LEU A 1 119 ? 16.930 -18.218 -5.106 1.00 47.03 119 LEU A O 1
ATOM 932 N N . GLU A 1 120 ? 17.133 -17.519 -7.230 1.00 44.84 120 GLU A N 1
ATOM 933 C CA . GLU A 1 120 ? 18.280 -18.326 -7.638 1.00 44.84 120 GLU A CA 1
ATOM 934 C C . GLU A 1 120 ? 19.567 -17.509 -7.885 1.00 44.84 120 GLU A C 1
ATOM 936 O O . GLU A 1 120 ? 20.656 -18.066 -7.724 1.00 44.84 120 GLU A O 1
ATOM 941 N N . ASN A 1 121 ? 19.504 -16.203 -8.188 1.00 41.66 121 ASN A N 1
ATOM 942 C CA . ASN A 1 121 ? 20.682 -15.373 -8.462 1.00 41.66 121 ASN A CA 1
ATOM 943 C C . ASN A 1 121 ? 21.020 -14.383 -7.340 1.00 41.66 121 ASN A C 1
ATOM 945 O O . ASN A 1 121 ? 20.191 -13.788 -6.650 1.00 41.66 121 ASN A O 1
ATOM 949 N N . GLN A 1 122 ? 22.327 -14.184 -7.169 1.00 41.84 122 GLN A N 1
ATOM 950 C CA . GLN A 1 122 ? 22.883 -13.122 -6.341 1.00 41.84 122 GLN A CA 1
ATOM 951 C C . GLN A 1 122 ? 22.524 -11.777 -6.987 1.00 41.84 122 GLN A C 1
ATOM 953 O O . GLN A 1 122 ? 23.078 -11.434 -8.030 1.00 41.84 122 GLN A O 1
ATOM 958 N N . ALA A 1 123 ? 21.581 -11.038 -6.395 1.00 44.16 123 ALA A N 1
ATOM 959 C CA . ALA A 1 123 ? 21.178 -9.739 -6.919 1.00 44.16 123 ALA A CA 1
ATOM 960 C C . ALA A 1 123 ? 22.333 -8.733 -6.953 1.00 44.16 123 ALA A C 1
ATOM 962 O O . ALA A 1 123 ? 23.324 -8.832 -6.223 1.00 44.16 123 ALA A O 1
ATOM 963 N N . THR A 1 124 ? 22.145 -7.711 -7.785 1.00 48.53 124 THR A N 1
ATOM 964 C CA . THR A 1 124 ? 22.890 -6.452 -7.734 1.00 48.53 124 THR A CA 1
ATOM 965 C C . THR A 1 124 ? 22.818 -5.824 -6.329 1.00 48.53 124 THR A C 1
ATOM 967 O O . THR A 1 124 ? 21.978 -6.197 -5.508 1.00 48.53 124 THR A O 1
ATOM 970 N N . ALA A 1 125 ? 23.688 -4.853 -6.022 1.00 49.06 125 ALA A N 1
ATOM 971 C CA . ALA A 1 125 ? 23.706 -4.178 -4.715 1.00 49.06 125 ALA A CA 1
ATOM 972 C C . ALA A 1 125 ? 22.331 -3.594 -4.308 1.00 49.06 125 ALA A C 1
ATOM 974 O O . ALA A 1 125 ? 21.985 -3.614 -3.126 1.00 49.06 125 ALA A O 1
ATOM 975 N N . ASP A 1 126 ? 21.531 -3.163 -5.287 1.00 43.38 126 ASP A N 1
ATOM 976 C CA . ASP A 1 126 ? 20.184 -2.605 -5.101 1.00 43.38 126 ASP A CA 1
ATOM 977 C C . ASP A 1 126 ? 19.167 -3.679 -4.694 1.00 43.38 126 ASP A C 1
ATOM 979 O O . ASP A 1 126 ? 18.268 -3.437 -3.888 1.00 43.38 126 ASP A O 1
ATOM 983 N N . GLY A 1 127 ? 19.353 -4.901 -5.193 1.00 47.94 127 GLY A N 1
ATOM 984 C CA . GLY A 1 127 ? 18.540 -6.051 -4.839 1.00 47.94 127 GLY A CA 1
ATOM 985 C C . GLY A 1 127 ? 19.012 -6.776 -3.582 1.00 47.94 127 GLY A C 1
ATOM 986 O O . GLY A 1 127 ? 18.419 -7.785 -3.251 1.00 47.94 127 GLY A O 1
ATOM 987 N N . PHE A 1 128 ? 20.032 -6.320 -2.842 1.00 49.72 128 PHE A N 1
ATOM 988 C CA . PHE A 1 128 ? 20.477 -7.024 -1.626 1.00 49.72 128 PHE A CA 1
ATOM 989 C C . PHE A 1 128 ? 19.461 -6.931 -0.476 1.00 49.72 128 PHE A C 1
ATOM 991 O O . PHE A 1 128 ? 19.188 -7.935 0.176 1.00 49.72 128 PHE A O 1
ATOM 998 N N . TRP A 1 129 ? 18.883 -5.747 -0.232 1.00 53.97 129 TRP A N 1
ATOM 999 C CA . TRP A 1 129 ? 17.838 -5.581 0.789 1.00 53.97 129 TRP A CA 1
ATOM 1000 C C . TRP A 1 129 ? 16.541 -6.272 0.371 1.00 53.97 129 TRP A C 1
ATOM 1002 O O . TRP A 1 129 ? 15.964 -7.022 1.156 1.00 53.97 129 TRP A O 1
ATOM 1012 N N . LEU A 1 130 ? 16.148 -6.097 -0.896 1.00 54.16 130 LEU A N 1
ATOM 1013 C CA . LEU A 1 130 ? 14.989 -6.786 -1.444 1.00 54.16 130 LEU A CA 1
ATOM 1014 C C . LEU A 1 130 ? 15.201 -8.290 -1.463 1.00 54.16 130 LEU A C 1
ATOM 1016 O O . LEU A 1 130 ? 14.298 -8.970 -1.044 1.00 54.16 130 LEU A O 1
ATOM 1020 N N . ASN A 1 131 ? 16.372 -8.831 -1.801 1.00 50.47 131 ASN A N 1
ATOM 1021 C CA . ASN A 1 131 ? 16.643 -10.270 -1.722 1.00 50.47 131 ASN A CA 1
ATOM 1022 C C . ASN A 1 131 ? 16.624 -10.813 -0.294 1.00 50.47 131 ASN A C 1
ATOM 1024 O O . ASN A 1 131 ? 16.409 -12.006 -0.120 1.00 50.47 131 ASN A O 1
ATOM 1028 N N . LEU A 1 132 ? 16.890 -9.989 0.720 1.00 52.81 132 LEU A N 1
ATOM 1029 C CA . LEU A 1 132 ? 16.801 -10.418 2.113 1.00 52.81 132 LEU A CA 1
ATOM 1030 C C . LEU A 1 132 ? 15.339 -10.593 2.546 1.00 52.81 132 LEU A C 1
ATOM 1032 O O . LEU A 1 132 ? 15.052 -11.558 3.238 1.00 52.81 132 LEU A O 1
ATOM 1036 N N . HIS A 1 133 ? 14.434 -9.725 2.081 1.00 51.00 133 HIS A N 1
ATOM 1037 C CA . HIS A 1 133 ? 12.989 -9.829 2.331 1.00 51.00 133 HIS A CA 1
ATOM 1038 C C . HIS A 1 133 ? 12.275 -10.773 1.338 1.00 51.00 133 HIS A C 1
ATOM 1040 O O . HIS A 1 133 ? 11.540 -11.656 1.751 1.00 51.00 133 HIS A O 1
ATOM 1046 N N . ALA A 1 134 ? 12.578 -10.683 0.043 1.00 48.50 134 ALA A N 1
ATOM 1047 C CA . ALA A 1 134 ? 12.064 -11.498 -1.066 1.00 48.50 134 ALA A CA 1
ATOM 1048 C C . ALA A 1 134 ? 12.415 -12.989 -0.980 1.00 48.50 134 ALA A C 1
ATOM 1050 O O . ALA A 1 134 ? 11.750 -13.806 -1.613 1.00 48.50 134 ALA A O 1
ATOM 1051 N N . ARG A 1 135 ? 13.477 -13.356 -0.246 1.00 48.00 135 ARG A N 1
ATOM 1052 C CA . ARG A 1 135 ? 13.794 -14.765 0.046 1.00 48.00 135 ARG A CA 1
ATOM 1053 C C . ARG A 1 135 ? 12.728 -15.430 0.907 1.00 48.00 135 ARG A C 1
ATOM 1055 O O . ARG A 1 135 ? 12.540 -16.636 0.772 1.00 48.00 135 ARG A O 1
ATOM 1062 N N . ASP A 1 136 ? 12.065 -14.644 1.747 1.00 54.94 136 ASP A N 1
ATOM 1063 C CA . ASP A 1 136 ? 11.051 -15.118 2.677 1.00 54.94 136 ASP A CA 1
ATOM 1064 C C . ASP A 1 136 ? 9.639 -14.750 2.184 1.00 54.94 136 ASP A C 1
ATOM 1066 O O . ASP A 1 136 ? 8.733 -15.571 2.311 1.00 54.94 136 ASP A O 1
ATOM 1070 N N . ASP A 1 137 ? 9.464 -13.577 1.553 1.00 69.62 137 ASP A N 1
ATOM 1071 C CA . ASP A 1 137 ? 8.192 -13.122 0.982 1.00 69.62 137 ASP A CA 1
ATOM 1072 C C . ASP A 1 137 ? 8.364 -12.041 -0.119 1.00 69.62 137 ASP A C 1
ATOM 1074 O O . ASP A 1 137 ? 8.769 -10.901 0.130 1.00 69.62 137 ASP A O 1
ATOM 1078 N N . LEU A 1 138 ? 8.062 -12.399 -1.374 1.00 70.94 138 LEU A N 1
ATOM 1079 C CA . LEU A 1 138 ? 8.099 -11.487 -2.533 1.00 70.94 138 LEU A CA 1
ATOM 1080 C C . LEU A 1 138 ? 7.000 -10.410 -2.464 1.00 70.94 138 LEU A C 1
ATOM 1082 O O . LEU A 1 138 ? 7.157 -9.297 -2.975 1.00 70.94 138 LEU A O 1
ATOM 1086 N N . GLU A 1 139 ? 5.878 -10.737 -1.833 1.00 79.06 139 GLU A N 1
ATOM 1087 C CA . GLU A 1 139 ? 4.731 -9.847 -1.722 1.00 79.06 139 GLU A CA 1
ATOM 1088 C C . GLU A 1 139 ? 5.069 -8.648 -0.827 1.00 79.06 139 GLU A C 1
ATOM 1090 O O . GLU A 1 139 ? 4.950 -7.496 -1.246 1.00 79.06 139 GLU A O 1
ATOM 1095 N N . GLU A 1 140 ? 5.617 -8.931 0.354 1.00 82.81 140 GLU A N 1
ATOM 1096 C CA . GLU A 1 140 ? 6.060 -7.945 1.348 1.00 82.81 140 GLU A CA 1
ATOM 1097 C C . GLU A 1 140 ? 7.103 -6.977 0.777 1.00 82.81 140 GLU A C 1
ATOM 1099 O O . GLU A 1 140 ? 7.001 -5.758 0.921 1.00 82.81 140 GLU A O 1
ATOM 1104 N N . ALA A 1 141 ? 8.076 -7.509 0.034 1.00 79.19 141 ALA A N 1
ATOM 1105 C CA . ALA A 1 141 ? 9.113 -6.709 -0.610 1.00 79.19 141 ALA A CA 1
ATOM 1106 C C . ALA A 1 141 ? 8.533 -5.732 -1.657 1.00 79.19 141 ALA A C 1
ATOM 1108 O O . ALA A 1 141 ? 9.008 -4.600 -1.806 1.00 79.19 141 ALA A O 1
ATOM 1109 N N . THR A 1 142 ? 7.490 -6.155 -2.377 1.00 87.12 142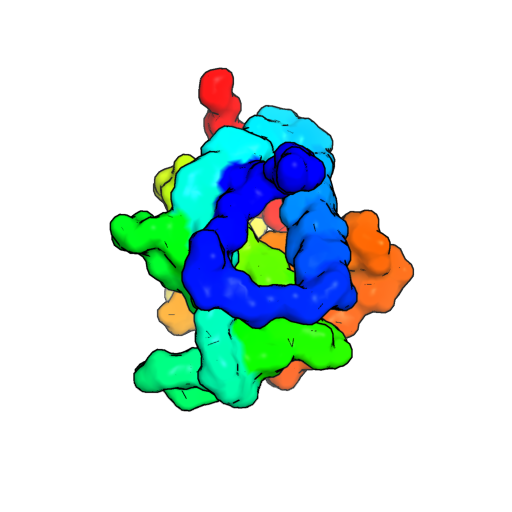 THR A N 1
ATOM 1110 C CA . THR A 1 142 ? 6.770 -5.306 -3.335 1.00 87.12 142 THR A CA 1
ATOM 1111 C C . THR A 1 142 ? 5.932 -4.243 -2.616 1.00 87.12 142 THR A C 1
ATOM 1113 O O . THR A 1 142 ? 5.941 -3.081 -3.031 1.00 87.12 142 THR A O 1
ATOM 1116 N N . ALA A 1 143 ? 5.249 -4.602 -1.527 1.00 89.88 143 ALA A N 1
ATOM 1117 C CA . ALA A 1 143 ? 4.457 -3.681 -0.711 1.00 89.88 143 ALA A CA 1
ATOM 1118 C C . ALA A 1 143 ? 5.318 -2.599 -0.035 1.00 89.88 143 ALA A C 1
ATOM 1120 O O . ALA A 1 143 ? 4.969 -1.414 -0.059 1.00 89.88 143 ALA A O 1
ATOM 1121 N N . ASP A 1 144 ? 6.507 -2.957 0.449 1.00 85.56 144 ASP A N 1
ATOM 1122 C CA . ASP A 1 144 ? 7.480 -1.996 0.965 1.00 85.56 144 ASP A CA 1
ATOM 1123 C C . ASP A 1 144 ? 7.976 -1.031 -0.114 1.00 85.56 144 ASP A C 1
ATOM 1125 O O . ASP A 1 144 ? 8.027 0.188 0.097 1.00 85.56 144 ASP A O 1
ATOM 1129 N N . ALA A 1 145 ? 8.321 -1.554 -1.297 1.00 86.19 145 ALA A N 1
ATOM 1130 C CA . ALA A 1 145 ? 8.715 -0.729 -2.434 1.00 86.19 145 ALA A CA 1
ATOM 1131 C C . ALA A 1 145 ? 7.584 0.229 -2.839 1.00 86.19 145 ALA A C 1
ATOM 1133 O O . ALA A 1 145 ? 7.838 1.402 -3.138 1.00 86.19 145 ALA A O 1
ATOM 1134 N N . PHE A 1 146 ? 6.334 -0.241 -2.794 1.00 92.00 146 PHE A N 1
ATOM 1135 C CA . PHE A 1 146 ? 5.146 0.571 -3.031 1.00 92.00 146 PHE A CA 1
ATOM 1136 C C . PHE A 1 146 ? 5.008 1.708 -2.028 1.00 92.00 146 PHE A C 1
ATOM 1138 O O . PHE A 1 146 ? 4.888 2.873 -2.424 1.00 92.00 146 PHE A O 1
ATOM 1145 N N . ALA A 1 147 ? 5.118 1.405 -0.739 1.00 89.94 147 ALA A N 1
ATOM 1146 C CA . ALA A 1 147 ? 5.062 2.413 0.304 1.00 89.94 147 ALA A CA 1
ATOM 1147 C C . ALA A 1 147 ? 6.192 3.441 0.184 1.00 89.94 147 ALA A C 1
ATOM 1149 O O . ALA A 1 147 ? 5.946 4.643 0.298 1.00 89.94 147 ALA A O 1
ATOM 1150 N N . LEU A 1 148 ? 7.410 3.010 -0.144 1.00 85.81 148 LEU A N 1
ATOM 1151 C CA . LEU A 1 148 ? 8.537 3.900 -0.434 1.00 85.81 148 LEU A CA 1
ATOM 1152 C C . LEU A 1 148 ? 8.263 4.846 -1.608 1.00 85.81 148 LEU A C 1
ATOM 1154 O O . LEU A 1 148 ? 8.555 6.043 -1.527 1.00 85.81 148 LEU A O 1
ATOM 1158 N N . TRP A 1 149 ? 7.711 4.316 -2.697 1.00 89.25 149 TRP A N 1
ATOM 1159 C CA . TRP A 1 149 ? 7.398 5.086 -3.897 1.00 89.25 149 TRP A CA 1
ATOM 1160 C C . TRP A 1 149 ? 6.332 6.152 -3.640 1.00 89.25 149 TRP A C 1
ATOM 1162 O O . TRP A 1 149 ? 6.536 7.316 -3.997 1.00 89.25 149 TRP A O 1
ATOM 1172 N N . ILE A 1 150 ? 5.249 5.789 -2.952 1.00 89.38 150 ILE A N 1
ATOM 1173 C CA . ILE A 1 150 ? 4.216 6.730 -2.516 1.00 89.38 150 ILE A CA 1
ATOM 1174 C C . ILE A 1 150 ? 4.822 7.775 -1.577 1.00 89.38 150 ILE A C 1
ATOM 1176 O O . ILE A 1 150 ? 4.750 8.966 -1.867 1.00 89.38 150 ILE A O 1
ATOM 1180 N N . MET A 1 151 ? 5.492 7.368 -0.496 1.00 83.81 151 MET A N 1
ATOM 1181 C CA . MET A 1 151 ? 6.042 8.298 0.500 1.00 83.81 151 MET A CA 1
ATOM 1182 C C . MET A 1 151 ? 7.028 9.306 -0.105 1.00 83.81 151 MET A C 1
ATOM 1184 O O . MET A 1 151 ? 7.036 10.468 0.297 1.00 83.81 151 MET A O 1
ATOM 1188 N N . ALA A 1 152 ? 7.812 8.909 -1.112 1.00 79.44 152 ALA A N 1
ATOM 1189 C CA . ALA A 1 152 ? 8.687 9.827 -1.838 1.00 79.44 152 ALA A CA 1
ATOM 1190 C C . ALA A 1 152 ? 7.929 10.863 -2.687 1.00 79.44 152 ALA A C 1
ATOM 1192 O O . ALA A 1 152 ? 8.452 11.956 -2.908 1.00 79.44 152 ALA A O 1
ATOM 1193 N N . ALA A 1 153 ? 6.719 10.541 -3.151 1.00 71.56 153 ALA A N 1
ATOM 1194 C CA . ALA A 1 153 ? 5.837 11.486 -3.827 1.00 71.56 153 ALA A CA 1
ATOM 1195 C C . ALA A 1 153 ? 5.133 12.447 -2.843 1.00 71.56 153 ALA A C 1
ATOM 1197 O O . ALA A 1 153 ? 4.879 13.590 -3.217 1.00 71.56 153 ALA A O 1
ATOM 1198 N N . TYR A 1 154 ? 4.855 12.011 -1.604 1.00 69.06 154 TYR A N 1
ATOM 1199 C CA . TYR A 1 154 ? 4.171 12.811 -0.566 1.00 69.06 154 TYR A CA 1
ATOM 1200 C C . TYR A 1 154 ? 5.091 13.718 0.240 1.00 69.06 154 TYR A C 1
ATOM 1202 O O . TYR A 1 154 ? 4.753 14.866 0.515 1.00 69.06 154 TYR A O 1
ATOM 1210 N N . ALA A 1 155 ? 6.260 13.218 0.624 1.00 65.31 155 ALA A N 1
ATOM 1211 C CA . ALA A 1 155 ? 7.173 13.913 1.515 1.00 65.31 155 ALA A CA 1
ATOM 1212 C C . ALA A 1 155 ? 8.592 13.874 0.930 1.00 65.31 155 ALA A C 1
ATOM 1214 O O . ALA A 1 155 ? 9.390 13.008 1.302 1.00 65.31 155 ALA A O 1
ATOM 1215 N N . PRO A 1 156 ? 8.940 14.804 0.016 1.00 58.34 156 PRO A N 1
ATOM 1216 C CA . PRO A 1 156 ? 10.271 14.872 -0.578 1.00 58.34 156 PRO A CA 1
ATOM 1217 C C . PRO A 1 156 ? 11.338 14.999 0.519 1.00 58.34 156 PRO A C 1
ATOM 1219 O O . PRO A 1 156 ? 11.414 16.010 1.215 1.00 58.34 156 PRO A O 1
ATOM 1222 N N . GLY A 1 157 ? 12.145 13.952 0.705 1.00 52.56 157 GLY A N 1
ATOM 1223 C CA . GLY A 1 157 ? 13.166 13.870 1.759 1.00 52.56 157 GLY A CA 1
ATOM 1224 C C . GLY A 1 157 ? 12.844 12.899 2.900 1.00 52.56 157 GLY A C 1
ATOM 1225 O O . GLY A 1 157 ? 13.733 12.600 3.698 1.00 52.56 157 GLY A O 1
ATOM 1226 N N . TYR A 1 158 ? 11.629 12.348 2.958 1.00 60.88 158 TYR A N 1
ATOM 1227 C CA . TYR A 1 158 ? 11.331 11.224 3.835 1.00 60.88 158 TYR A CA 1
ATOM 1228 C C . TYR A 1 158 ? 12.037 9.966 3.323 1.00 60.88 158 TYR A C 1
ATOM 1230 O O . TYR A 1 158 ? 11.791 9.497 2.212 1.00 60.88 158 TYR A O 1
ATOM 1238 N N . ARG A 1 159 ? 12.928 9.418 4.149 1.00 59.47 159 ARG A N 1
ATOM 1239 C CA . ARG A 1 159 ? 13.528 8.097 3.960 1.00 59.47 159 ARG A CA 1
ATOM 1240 C C . ARG A 1 159 ? 13.157 7.278 5.187 1.00 59.47 159 ARG A C 1
ATOM 1242 O O . ARG A 1 159 ? 13.677 7.592 6.262 1.00 59.47 159 ARG A O 1
ATOM 1249 N N . PRO A 1 160 ? 12.238 6.305 5.088 1.00 60.38 160 PRO A N 1
ATOM 1250 C CA . PRO A 1 160 ? 12.000 5.431 6.220 1.00 60.38 160 PRO A CA 1
ATOM 1251 C C . PRO A 1 160 ? 13.309 4.703 6.527 1.00 60.38 160 PRO A C 1
ATOM 1253 O O . PRO A 1 160 ? 13.990 4.199 5.637 1.00 60.38 160 PRO A O 1
ATOM 1256 N N . VAL A 1 161 ? 13.697 4.731 7.796 1.00 56.06 161 VAL A N 1
ATOM 1257 C CA . VAL A 1 161 ? 14.821 3.945 8.293 1.00 56.06 161 VAL A CA 1
ATOM 1258 C C . VAL A 1 161 ? 14.205 2.677 8.853 1.00 56.06 161 VAL A C 1
ATOM 1260 O O . VAL A 1 161 ? 13.708 2.692 9.979 1.00 56.06 161 VAL A O 1
ATOM 1263 N N . PHE A 1 162 ? 14.183 1.600 8.070 1.00 55.16 162 PHE A N 1
ATOM 1264 C CA . PHE A 1 162 ? 13.823 0.305 8.634 1.00 55.16 162 PHE A CA 1
ATOM 1265 C C . PHE A 1 162 ? 15.012 -0.257 9.400 1.00 55.16 162 PHE A C 1
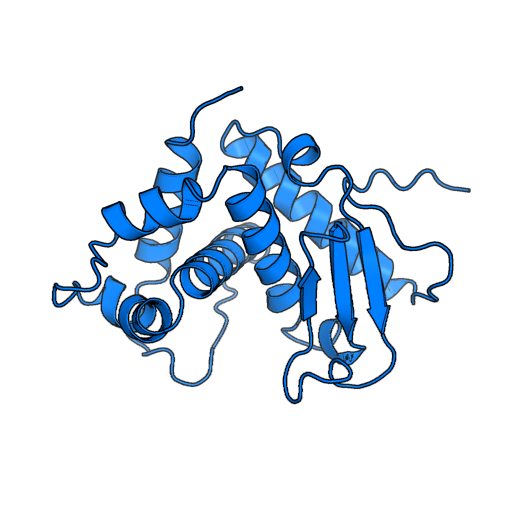ATOM 1267 O O . PHE A 1 162 ? 16.179 -0.042 9.047 1.00 55.16 162 PHE A O 1
ATOM 1274 N N . ALA A 1 163 ? 14.715 -0.981 10.474 1.00 44.31 163 ALA A N 1
ATOM 1275 C CA . ALA A 1 163 ? 15.734 -1.769 11.137 1.00 44.31 163 ALA A CA 1
ATOM 1276 C C . ALA A 1 163 ? 16.308 -2.764 10.117 1.00 44.31 163 ALA A C 1
ATOM 1278 O O . ALA A 1 163 ? 15.562 -3.392 9.375 1.00 44.31 163 ALA A O 1
ATOM 1279 N N . TYR A 1 164 ? 17.634 -2.890 10.078 1.00 46.31 164 TYR A N 1
ATOM 1280 C CA . TYR A 1 164 ? 18.350 -3.829 9.206 1.00 46.31 164 TYR A CA 1
ATOM 1281 C C . TYR A 1 164 ? 18.329 -3.523 7.698 1.00 46.31 164 TYR A C 1
ATOM 1283 O O . TYR A 1 164 ? 18.962 -4.267 6.948 1.00 46.31 164 TYR A O 1
ATOM 1291 N N . THR A 1 165 ? 17.738 -2.411 7.234 1.00 51.41 165 THR A N 1
ATOM 1292 C CA . THR A 1 165 ? 17.987 -1.946 5.860 1.00 51.41 165 THR A CA 1
ATOM 1293 C C . THR A 1 165 ? 19.416 -1.424 5.748 1.00 51.41 165 THR A C 1
ATOM 1295 O O . THR A 1 165 ? 19.787 -0.494 6.473 1.00 51.41 165 THR A O 1
ATOM 1298 N N . PRO A 1 166 ? 20.249 -1.986 4.854 1.00 51.19 166 PRO A N 1
ATOM 1299 C CA . PRO A 1 166 ? 21.584 -1.469 4.619 1.00 51.19 166 PRO A CA 1
ATOM 1300 C C . PRO A 1 166 ? 21.526 0.012 4.240 1.00 51.19 166 PRO A C 1
ATOM 1302 O O . PRO A 1 166 ? 20.726 0.423 3.402 1.00 51.19 166 PRO A O 1
ATOM 1305 N N . LEU A 1 167 ? 22.447 0.807 4.786 1.00 49.47 167 LEU A N 1
ATOM 1306 C CA . LEU A 1 167 ? 22.668 2.204 4.380 1.00 49.47 167 LEU A CA 1
ATOM 1307 C C . LEU A 1 167 ? 22.951 2.361 2.873 1.00 49.47 167 LEU A C 1
ATOM 1309 O O . LEU A 1 167 ? 22.853 3.466 2.347 1.00 49.47 167 LEU A O 1
ATOM 1313 N N . THR A 1 168 ? 23.313 1.269 2.196 1.00 51.00 168 THR A N 1
ATOM 1314 C CA . THR A 1 168 ? 23.599 1.193 0.761 1.00 51.00 168 THR A CA 1
ATOM 1315 C C . THR A 1 168 ? 22.377 0.873 -0.100 1.00 51.00 168 THR A C 1
ATOM 1317 O O . THR A 1 168 ? 22.548 0.732 -1.304 1.00 51.00 168 THR A O 1
ATOM 1320 N N . ALA A 1 169 ? 21.177 0.713 0.473 1.00 61.16 169 ALA A N 1
ATOM 1321 C CA . ALA A 1 169 ? 19.969 0.473 -0.314 1.00 61.16 169 ALA A CA 1
ATOM 1322 C C . ALA A 1 169 ? 19.709 1.659 -1.260 1.00 61.16 169 ALA A C 1
ATOM 1324 O O . ALA A 1 169 ? 19.523 2.795 -0.807 1.00 61.16 169 ALA A O 1
ATOM 1325 N N . ASP A 1 170 ? 19.700 1.403 -2.572 1.00 69.44 170 ASP A N 1
ATOM 1326 C CA . ASP A 1 170 ? 19.391 2.421 -3.575 1.00 69.44 170 ASP A CA 1
ATOM 1327 C C . ASP A 1 170 ? 17.879 2.654 -3.660 1.00 69.44 170 ASP A C 1
ATOM 1329 O O . ASP A 1 170 ? 17.175 2.158 -4.540 1.00 69.44 170 ASP A O 1
ATOM 1333 N N . TYR A 1 171 ? 17.369 3.445 -2.719 1.00 73.69 171 TYR A N 1
ATOM 1334 C CA . TYR A 1 171 ? 15.970 3.863 -2.697 1.00 73.69 171 TYR A CA 1
ATOM 1335 C C . TYR A 1 171 ? 15.515 4.514 -4.011 1.00 73.69 171 TYR A C 1
ATOM 1337 O O . TYR A 1 171 ? 14.339 4.414 -4.353 1.00 73.69 171 TYR A O 1
ATOM 1345 N N . GLU A 1 172 ? 16.398 5.194 -4.748 1.00 77.06 172 GLU A N 1
ATOM 1346 C CA . GLU A 1 172 ? 16.025 5.787 -6.036 1.00 77.06 172 GLU A CA 1
ATOM 1347 C C . GLU A 1 172 ? 15.862 4.705 -7.107 1.00 77.06 172 GLU A C 1
ATOM 1349 O O . GLU A 1 172 ? 14.858 4.711 -7.824 1.00 77.06 172 GLU A O 1
ATOM 1354 N N . GLY A 1 173 ? 16.774 3.730 -7.146 1.00 75.19 173 GLY A N 1
ATOM 1355 C CA . GLY A 1 173 ? 16.665 2.529 -7.972 1.00 75.19 173 GLY A CA 1
ATOM 1356 C C . GLY A 1 173 ? 15.375 1.746 -7.713 1.00 75.19 173 GLY A C 1
ATOM 1357 O O . GLY A 1 173 ? 14.650 1.433 -8.660 1.00 75.19 173 GLY A O 1
ATOM 1358 N N . LEU A 1 174 ? 15.016 1.510 -6.444 1.00 78.44 174 LEU A N 1
ATOM 1359 C CA . LEU A 1 174 ? 13.784 0.789 -6.085 1.00 78.44 174 LEU A CA 1
ATOM 1360 C C . LEU A 1 174 ? 12.523 1.526 -6.540 1.00 78.44 174 LEU A C 1
ATOM 1362 O O . LEU A 1 174 ? 11.633 0.932 -7.151 1.00 78.44 174 LEU A O 1
ATOM 1366 N N . LYS A 1 175 ? 12.460 2.839 -6.299 1.00 82.94 175 LYS A N 1
ATOM 1367 C CA . LYS A 1 175 ? 11.335 3.672 -6.744 1.00 82.94 175 LYS A CA 1
ATOM 1368 C C . LYS A 1 175 ? 11.211 3.696 -8.263 1.00 82.94 175 LYS A C 1
ATOM 1370 O O . LYS A 1 175 ? 10.097 3.625 -8.780 1.00 82.94 175 LYS A O 1
ATOM 1375 N N . ALA A 1 176 ? 12.331 3.803 -8.978 1.00 83.31 176 ALA A N 1
ATOM 1376 C CA . ALA A 1 176 ? 12.346 3.791 -10.436 1.00 83.31 176 ALA A CA 1
ATOM 1377 C C . ALA A 1 176 ? 11.885 2.433 -10.990 1.00 83.31 176 ALA A C 1
ATOM 1379 O O . ALA A 1 176 ? 11.057 2.392 -11.903 1.00 83.31 176 ALA A O 1
ATOM 1380 N N . ALA A 1 177 ? 12.364 1.329 -10.409 1.00 84.62 177 ALA A N 1
ATOM 1381 C CA . ALA A 1 177 ? 11.960 -0.020 -10.785 1.00 84.62 177 ALA A CA 1
ATOM 1382 C C . ALA A 1 177 ? 10.463 -0.257 -10.543 1.00 84.62 177 ALA A C 1
ATOM 1384 O O . ALA A 1 177 ? 9.776 -0.767 -11.433 1.00 84.62 177 ALA A O 1
ATOM 1385 N N . LEU A 1 178 ? 9.926 0.167 -9.396 1.00 90.31 178 LEU A N 1
ATOM 1386 C CA . LEU A 1 178 ? 8.496 0.048 -9.126 1.00 90.31 178 LEU A CA 1
ATOM 1387 C C . LEU A 1 178 ? 7.663 0.910 -10.081 1.00 90.31 178 LEU A C 1
ATOM 1389 O O . LEU A 1 178 ? 6.708 0.411 -10.673 1.00 90.31 178 LEU A O 1
ATOM 1393 N N . ALA A 1 179 ? 8.038 2.174 -10.295 1.00 90.50 179 ALA A N 1
ATOM 1394 C CA . ALA A 1 179 ? 7.337 3.048 -11.234 1.00 90.50 179 ALA A CA 1
ATOM 1395 C C . ALA A 1 179 ? 7.289 2.438 -12.647 1.00 90.50 179 ALA A C 1
ATOM 1397 O O . ALA A 1 179 ? 6.236 2.414 -13.283 1.00 90.50 179 ALA A O 1
ATOM 1398 N N . ALA A 1 180 ? 8.405 1.872 -13.117 1.00 89.81 180 ALA A N 1
ATOM 1399 C CA . ALA A 1 180 ? 8.461 1.164 -14.394 1.00 89.81 180 ALA A CA 1
ATOM 1400 C C . ALA A 1 180 ? 7.623 -0.130 -14.407 1.00 89.81 180 ALA A C 1
ATOM 1402 O O . ALA A 1 180 ? 7.137 -0.539 -15.463 1.00 89.81 180 ALA A O 1
ATOM 1403 N N . SER A 1 181 ? 7.456 -0.786 -13.257 1.00 91.62 181 SER A N 1
ATOM 1404 C CA . SER A 1 181 ? 6.612 -1.980 -13.109 1.00 91.62 181 SER A CA 1
ATOM 1405 C C . SER A 1 181 ? 5.137 -1.628 -13.219 1.00 91.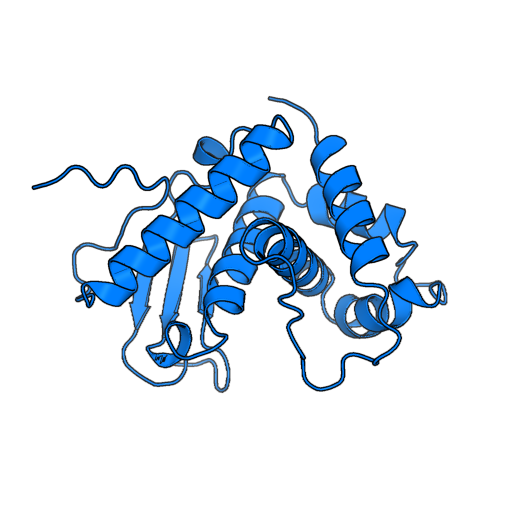62 181 SER A C 1
ATOM 1407 O O . SER A 1 181 ? 4.446 -2.200 -14.055 1.00 91.62 181 SER A O 1
ATOM 1409 N N . LEU A 1 182 ? 4.689 -0.612 -12.477 1.00 93.56 182 LEU A N 1
ATOM 1410 C CA . LEU A 1 182 ? 3.330 -0.069 -12.560 1.00 93.56 182 LEU A CA 1
ATOM 1411 C C . LEU A 1 182 ? 2.989 0.385 -13.986 1.00 93.56 182 LEU A C 1
ATOM 1413 O O . LEU A 1 182 ? 1.908 0.096 -14.492 1.00 93.56 182 LEU A O 1
ATOM 1417 N N . ALA A 1 183 ? 3.928 1.049 -14.668 1.00 91.69 183 ALA A N 1
ATOM 1418 C CA . ALA A 1 183 ? 3.732 1.514 -16.038 1.00 91.69 183 ALA A CA 1
ATOM 1419 C C . ALA A 1 183 ? 3.562 0.376 -17.064 1.00 91.69 183 ALA A C 1
ATOM 1421 O O . ALA A 1 183 ? 2.951 0.594 -18.114 1.00 91.69 183 ALA A O 1
ATOM 1422 N N . ALA A 1 184 ? 4.100 -0.811 -16.769 1.00 91.12 184 ALA A N 1
ATOM 1423 C CA . ALA A 1 184 ? 4.069 -1.982 -17.641 1.00 91.12 184 ALA A CA 1
ATOM 1424 C C . ALA A 1 184 ? 2.864 -2.904 -17.405 1.00 91.12 184 ALA A C 1
ATOM 1426 O O . ALA A 1 184 ? 2.686 -3.856 -18.165 1.00 91.12 184 ALA A O 1
ATOM 1427 N N . LEU A 1 185 ? 2.042 -2.630 -16.389 1.00 91.44 185 LEU A N 1
ATOM 1428 C CA . LEU A 1 185 ? 0.826 -3.397 -16.149 1.00 91.44 185 LEU A CA 1
ATOM 1429 C C . LEU A 1 185 ? -0.156 -3.256 -17.329 1.00 91.44 185 LEU A C 1
ATOM 1431 O O . LEU A 1 185 ? -0.253 -2.172 -17.923 1.00 91.44 185 LEU A O 1
ATOM 1435 N N . PRO A 1 186 ? -0.903 -4.323 -17.669 1.00 83.62 186 PRO A N 1
ATOM 1436 C CA . PRO A 1 186 ? -1.978 -4.255 -18.645 1.00 83.62 186 PRO A CA 1
ATOM 1437 C C . PRO A 1 186 ? -2.988 -3.184 -18.246 1.00 83.62 186 PRO A C 1
ATOM 1439 O O . PRO A 1 186 ? -3.345 -3.049 -17.075 1.00 83.62 186 PRO A O 1
ATOM 1442 N N . ARG A 1 187 ? -3.447 -2.415 -19.231 1.00 80.75 187 ARG A N 1
ATOM 1443 C CA . ARG A 1 187 ? -4.526 -1.449 -19.024 1.00 80.75 187 ARG A CA 1
ATOM 1444 C C . ARG A 1 187 ? -5.869 -2.171 -19.188 1.00 80.75 187 ARG A C 1
ATOM 1446 O O . ARG A 1 187 ? -5.938 -3.043 -20.059 1.00 80.75 187 ARG A O 1
ATOM 1453 N N . PRO A 1 188 ? -6.876 -1.857 -18.357 1.00 59.59 188 PRO A N 1
ATOM 1454 C CA . PRO A 1 188 ? -8.237 -2.343 -18.565 1.00 59.59 188 PRO A CA 1
ATOM 1455 C C . PRO A 1 188 ? -8.819 -1.864 -19.904 1.00 59.59 188 PRO A C 1
ATOM 1457 O O . PRO A 1 188 ? -8.369 -0.808 -20.414 1.00 59.59 188 PRO A O 1
#

Foldseek 3Di:
DPDLPFLAAEPPPDDDDPLVVVLNSCLRVLQQVVLVVLVARSSVLLHPAYEYEDEDLADPPDPPHAWDADPVNNYIYGYPNCPDPPNSLVVQLNVQLSNCVSLVNQLLVQLCVQQVDDLPDDTDLQCPQVNVVVVPPSSSSRSNLRSLLSCCVVPVPDDDDDPPDDPSHPNVVSNVSSSVSSSPRDYD

Radius of gyration: 16.21 Å; chains: 1; bounding box: 47×33×40 Å

pLDDT: mean 78.6, std 17.21, range [30.48, 96.81]